Protein AF-A0A8H7LAM3-F1 (afdb_monomer_lite)

pLDDT: mean 77.1, std 14.97, range [39.62, 95.44]

Radius of gyration: 46.09 Å; chains: 1; bounding box: 101×48×124 Å

Structure (mmCIF, N/CA/C/O backbone):
data_AF-A0A8H7LAM3-F1
#
_entry.id   AF-A0A8H7LAM3-F1
#
loop_
_atom_site.group_PDB
_atom_site.id
_atom_site.type_symbol
_atom_site.label_atom_id
_atom_site.label_alt_id
_atom_site.label_comp_id
_atom_site.label_asym_id
_atom_site.label_entity_id
_atom_site.label_seq_id
_atom_site.pdbx_PDB_ins_code
_atom_site.Cartn_x
_atom_site.Cartn_y
_atom_site.Cartn_z
_atom_site.occupancy
_atom_site.B_iso_or_equiv
_atom_site.auth_seq_id
_atom_site.auth_comp_id
_atom_site.auth_asym_id
_atom_site.auth_atom_id
_atom_site.pdbx_PDB_model_num
ATOM 1 N N . MET A 1 1 ? 22.756 -21.396 19.525 1.00 54.88 1 MET A N 1
ATOM 2 C CA . MET A 1 1 ? 21.576 -20.606 19.911 1.00 54.88 1 MET A CA 1
ATOM 3 C C . MET A 1 1 ? 21.924 -19.864 21.183 1.00 54.88 1 MET A C 1
ATOM 5 O O . MET A 1 1 ? 22.170 -20.500 22.203 1.00 54.88 1 MET A O 1
ATOM 9 N N . SER A 1 2 ? 22.091 -18.551 21.076 1.00 77.56 2 SER A N 1
ATOM 10 C CA . SER A 1 2 ? 22.400 -17.672 22.205 1.00 77.56 2 SER A CA 1
ATOM 11 C C . SER A 1 2 ? 21.172 -17.565 23.115 1.00 77.56 2 SER A C 1
ATOM 13 O O . SER A 1 2 ? 20.046 -17.552 22.622 1.00 77.56 2 SER A O 1
ATOM 15 N N . GLN A 1 3 ? 21.361 -17.462 24.435 1.00 73.75 3 GLN A N 1
ATOM 16 C CA . GLN A 1 3 ? 20.257 -17.192 25.371 1.00 73.75 3 GLN A CA 1
ATOM 17 C C . GLN A 1 3 ? 19.462 -15.942 24.960 1.00 73.75 3 GLN A C 1
ATOM 19 O O . GLN A 1 3 ? 18.248 -15.902 25.139 1.00 73.75 3 GLN A O 1
ATOM 24 N N . GLN A 1 4 ? 20.130 -14.977 24.323 1.00 73.19 4 GLN A N 1
ATOM 25 C CA . GLN A 1 4 ? 19.511 -13.772 23.786 1.00 73.19 4 GLN A CA 1
ATOM 26 C C . GLN A 1 4 ? 18.497 -14.074 22.672 1.00 73.19 4 GLN A C 1
ATOM 28 O O . GLN A 1 4 ? 17.407 -13.523 22.683 1.00 73.19 4 GLN A O 1
ATOM 33 N N . GLU A 1 5 ? 18.790 -15.018 21.773 1.00 79.06 5 GLU A N 1
ATOM 34 C CA . GLU A 1 5 ? 17.884 -15.386 20.671 1.00 79.06 5 GLU A CA 1
ATOM 35 C C . GLU A 1 5 ? 16.606 -16.061 21.187 1.00 79.06 5 GLU A C 1
ATOM 37 O O . GLU A 1 5 ? 15.529 -15.875 20.628 1.00 79.06 5 GLU A O 1
ATOM 42 N N . ILE A 1 6 ? 16.709 -16.827 22.277 1.00 78.00 6 ILE A N 1
ATOM 43 C CA . ILE A 1 6 ? 15.556 -17.467 22.925 1.00 78.00 6 ILE A CA 1
ATOM 44 C C . ILE A 1 6 ? 14.691 -16.414 23.626 1.00 78.00 6 ILE A C 1
ATOM 46 O O . ILE A 1 6 ? 13.464 -16.472 23.538 1.00 78.00 6 ILE A O 1
ATOM 50 N N . ILE A 1 7 ? 15.322 -15.442 24.292 1.00 72.06 7 ILE A N 1
ATOM 51 C CA . ILE A 1 7 ? 14.630 -14.315 24.925 1.00 72.06 7 ILE A CA 1
ATOM 52 C C . ILE A 1 7 ? 13.924 -13.474 23.861 1.00 72.06 7 ILE A C 1
ATOM 54 O O . ILE A 1 7 ? 12.736 -13.202 24.004 1.00 72.06 7 ILE A O 1
ATOM 58 N N . ASP A 1 8 ? 14.599 -13.140 22.765 1.00 76.75 8 ASP A N 1
ATOM 59 C CA . ASP A 1 8 ? 14.026 -12.342 21.681 1.00 76.75 8 ASP A CA 1
ATOM 60 C C . ASP A 1 8 ? 12.862 -13.072 20.997 1.00 76.75 8 ASP A C 1
ATOM 62 O O . ASP A 1 8 ? 11.827 -12.467 20.715 1.00 76.75 8 ASP A O 1
ATOM 66 N N . LEU A 1 9 ? 12.966 -14.392 20.808 1.00 77.31 9 LEU A N 1
ATOM 67 C CA . LEU A 1 9 ? 11.882 -15.212 20.263 1.00 77.31 9 LEU A CA 1
ATOM 68 C C . LEU A 1 9 ? 10.682 -15.291 21.221 1.00 77.31 9 LEU A C 1
ATOM 70 O O . LEU A 1 9 ? 9.531 -15.215 20.784 1.00 77.31 9 LEU A O 1
ATOM 74 N N . ALA A 1 10 ? 10.934 -15.411 22.526 1.00 68.19 10 ALA A N 1
ATOM 75 C CA . ALA A 1 10 ? 9.893 -15.428 23.549 1.00 68.19 10 ALA A CA 1
ATOM 76 C C . ALA A 1 10 ? 9.203 -14.062 23.681 1.00 68.19 10 ALA A C 1
ATOM 78 O O . ALA A 1 10 ? 7.975 -14.003 23.742 1.00 68.19 10 ALA A O 1
ATOM 79 N N . VAL A 1 11 ? 9.965 -12.966 23.653 1.00 65.44 11 VAL A N 1
ATOM 80 C CA . VAL A 1 11 ? 9.453 -11.589 23.683 1.00 65.44 11 VAL A CA 1
ATOM 81 C C . VAL A 1 11 ? 8.661 -11.282 22.415 1.00 65.44 11 VAL A C 1
ATOM 83 O O . VAL A 1 11 ? 7.555 -10.758 22.512 1.00 65.44 11 VAL A O 1
ATOM 86 N N . ALA A 1 12 ? 9.152 -11.671 21.237 1.00 67.12 12 ALA A N 1
ATOM 87 C CA . ALA A 1 12 ? 8.432 -11.507 19.976 1.00 67.12 12 ALA A CA 1
ATOM 88 C C . ALA A 1 12 ? 7.135 -12.327 19.947 1.00 67.12 12 ALA A C 1
ATOM 90 O O . ALA A 1 12 ? 6.098 -11.825 19.518 1.00 67.12 12 ALA A O 1
ATOM 91 N N . SER A 1 13 ? 7.162 -13.566 20.445 1.00 61.56 13 SER A N 1
ATOM 92 C CA . SER A 1 13 ? 5.967 -14.406 20.587 1.00 61.56 13 SER A CA 1
ATOM 93 C C . SER A 1 13 ? 4.957 -13.789 21.556 1.00 61.56 13 SER A C 1
ATOM 95 O O . SER A 1 13 ? 3.768 -13.707 21.242 1.00 61.56 13 SER A O 1
ATOM 97 N N . TYR A 1 14 ? 5.423 -13.281 22.699 1.00 62.50 14 TYR A N 1
ATOM 98 C CA . TYR A 1 14 ? 4.583 -12.623 23.694 1.00 62.50 14 TYR A CA 1
ATOM 99 C C . TYR A 1 14 ? 3.981 -11.326 23.151 1.00 62.50 14 TYR A C 1
ATOM 101 O O . TYR A 1 14 ? 2.778 -11.143 23.238 1.00 62.50 14 TYR A O 1
ATOM 109 N N . LEU A 1 15 ? 4.762 -10.462 22.502 1.00 61.28 15 LEU A N 1
ATOM 110 C CA . LEU A 1 15 ? 4.254 -9.253 21.844 1.00 61.28 15 LEU A CA 1
ATOM 111 C C . LEU A 1 15 ? 3.256 -9.573 20.720 1.00 61.28 15 LEU A C 1
ATOM 113 O O . LEU A 1 15 ? 2.296 -8.834 20.529 1.00 61.28 15 LEU A O 1
ATOM 117 N N . LYS A 1 16 ? 3.445 -10.690 20.008 1.00 62.94 16 LYS A N 1
ATOM 118 C CA . LYS A 1 16 ? 2.562 -11.133 18.919 1.00 62.94 16 LYS A CA 1
ATOM 119 C C . LYS A 1 16 ? 1.251 -11.758 19.409 1.00 62.94 16 LYS A C 1
ATOM 121 O O . LYS A 1 16 ? 0.271 -11.752 18.672 1.00 62.94 16 LYS A O 1
ATOM 126 N N . THR A 1 17 ? 1.228 -12.317 20.619 1.00 60.50 17 THR A N 1
ATOM 127 C CA . THR A 1 17 ? 0.064 -13.026 21.191 1.00 60.50 17 THR A CA 1
ATOM 128 C C . THR A 1 17 ? -0.615 -12.276 22.334 1.00 60.50 17 THR A C 1
ATOM 130 O O . THR A 1 17 ? -1.715 -12.644 22.746 1.00 60.50 17 THR A O 1
ATOM 133 N N . ASN A 1 18 ? 0.011 -11.228 22.865 1.00 65.81 18 ASN A N 1
ATOM 134 C CA . ASN A 1 18 ? -0.493 -10.481 24.004 1.00 65.81 18 ASN A CA 1
ATOM 135 C C . ASN A 1 18 ? -1.236 -9.229 23.546 1.00 65.81 18 ASN A C 1
ATOM 137 O O . ASN A 1 18 ? -0.760 -8.101 23.668 1.00 65.81 18 ASN A O 1
ATOM 141 N N . ASP A 1 19 ? -2.437 -9.455 23.032 1.00 73.38 19 ASP A N 1
ATOM 142 C CA . ASP A 1 19 ? -3.400 -8.389 22.818 1.00 73.38 19 ASP A CA 1
ATOM 143 C C . ASP A 1 19 ? -3.963 -7.950 24.186 1.00 73.38 19 ASP A C 1
ATOM 145 O O . ASP A 1 19 ? -4.793 -8.611 24.818 1.00 73.38 19 ASP A O 1
ATOM 149 N N . ASN A 1 20 ? -3.418 -6.846 24.700 1.00 81.06 20 ASN A N 1
ATOM 150 C CA . ASN A 1 20 ? -3.780 -6.295 26.006 1.00 81.06 20 ASN A CA 1
ATOM 151 C C . ASN A 1 20 ? -5.244 -5.836 26.026 1.00 81.06 20 ASN A C 1
ATOM 153 O O . ASN A 1 20 ? -5.953 -6.048 27.010 1.00 81.06 20 ASN A O 1
ATOM 157 N N . THR A 1 21 ? -5.710 -5.275 24.910 1.00 77.19 21 THR A N 1
ATOM 158 C CA . THR A 1 21 ? -7.115 -4.952 24.691 1.00 77.19 21 THR A CA 1
ATOM 159 C C . THR A 1 21 ? -7.947 -6.223 24.818 1.00 77.19 21 THR A C 1
ATOM 161 O O . THR A 1 21 ? -8.774 -6.251 25.737 1.00 77.19 21 THR A O 1
ATOM 164 N N . ALA A 1 22 ? -7.647 -7.296 24.052 1.00 76.19 22 ALA A N 1
ATOM 165 C CA . ALA A 1 22 ? -8.270 -8.643 24.144 1.00 76.19 22 ALA A CA 1
ATOM 166 C C . ALA A 1 22 ? -8.438 -9.127 25.600 1.00 76.19 22 ALA A C 1
ATOM 168 O O . ALA A 1 22 ? -9.507 -9.559 26.047 1.00 76.19 22 ALA A O 1
ATOM 169 N N . ARG A 1 23 ? -7.363 -9.015 26.383 1.00 82.12 23 ARG A N 1
ATOM 170 C CA . ARG A 1 23 ? -7.342 -9.464 27.782 1.00 82.12 23 ARG A CA 1
ATOM 171 C C . ARG A 1 23 ? -8.225 -8.626 28.704 1.00 82.12 23 ARG A C 1
ATOM 173 O O . ARG A 1 23 ? -8.887 -9.194 29.571 1.00 82.12 23 ARG A O 1
ATOM 180 N N . GLN A 1 24 ? -8.256 -7.305 28.535 1.00 82.62 24 GLN A N 1
ATOM 181 C CA . GLN A 1 24 ? -9.021 -6.412 29.414 1.00 82.62 24 GLN A CA 1
ATOM 182 C C . GLN A 1 24 ? -10.535 -6.652 29.330 1.00 82.62 24 GLN A C 1
ATOM 184 O O . GLN A 1 24 ? -11.203 -6.684 30.360 1.00 82.62 24 GLN A O 1
ATOM 189 N N . TYR A 1 25 ? -11.080 -6.910 28.141 1.00 83.06 25 TYR A N 1
ATOM 190 C CA . TYR A 1 25 ? -12.502 -7.263 27.988 1.00 83.06 25 TYR A CA 1
ATOM 191 C C . TYR A 1 25 ? -12.828 -8.657 28.493 1.00 83.06 25 TYR A C 1
ATOM 193 O O . TYR A 1 25 ? -13.882 -8.854 29.088 1.00 83.06 25 TYR A O 1
ATOM 201 N N . LEU A 1 26 ? -11.941 -9.636 28.280 1.00 83.56 26 LEU A N 1
ATOM 202 C CA . LEU A 1 26 ? -12.141 -10.977 28.831 1.00 83.56 26 LEU A CA 1
ATOM 203 C C . LEU A 1 26 ? -12.210 -10.930 30.358 1.00 83.56 26 LEU A C 1
ATOM 205 O O . LEU A 1 26 ? -13.096 -11.547 30.947 1.00 83.56 26 LEU A O 1
ATOM 209 N N . LYS A 1 27 ? -11.338 -10.131 30.983 1.00 87.62 27 LYS A N 1
ATOM 210 C CA . LYS A 1 27 ? -11.376 -9.878 32.423 1.00 87.62 27 LYS A CA 1
ATOM 211 C C . LYS A 1 27 ? -12.686 -9.207 32.847 1.00 87.62 27 LYS A C 1
ATOM 213 O O . LYS A 1 27 ? -13.342 -9.695 33.760 1.00 87.62 27 LYS A O 1
ATOM 218 N N . LEU A 1 28 ? -13.121 -8.166 32.136 1.00 88.44 28 LEU A N 1
ATOM 219 C CA . LEU A 1 28 ? -14.398 -7.494 32.399 1.00 88.44 28 LEU A CA 1
ATOM 220 C C . LEU A 1 28 ? -15.600 -8.446 32.269 1.00 88.44 28 LEU A C 1
ATOM 222 O O . LEU A 1 28 ? -16.530 -8.405 33.071 1.00 88.44 28 LEU A O 1
ATOM 226 N N . ARG A 1 29 ? -15.573 -9.348 31.286 1.00 85.75 29 ARG A N 1
ATOM 227 C CA . ARG A 1 29 ? -16.608 -10.368 31.085 1.00 85.75 29 ARG A CA 1
ATOM 228 C C . ARG A 1 29 ? -16.644 -11.377 32.230 1.00 85.75 29 ARG A C 1
ATOM 230 O O . ARG A 1 29 ? -17.730 -11.798 32.627 1.00 85.75 29 ARG A O 1
ATOM 237 N N . GLN A 1 30 ? -15.483 -11.752 32.757 1.00 90.50 30 GLN A N 1
ATOM 238 C CA . GLN A 1 30 ? -15.378 -12.620 33.924 1.00 90.50 30 GLN A CA 1
ATOM 239 C C . GLN A 1 30 ? -15.926 -11.928 35.181 1.00 90.50 30 GLN A C 1
ATOM 241 O O . GLN A 1 30 ? -16.786 -12.493 35.853 1.00 90.50 30 GLN A O 1
ATOM 246 N N . GLU A 1 31 ? -15.532 -10.679 35.434 1.00 89.19 31 GLU A N 1
ATOM 247 C CA . GLU A 1 31 ? -16.034 -9.878 36.560 1.00 89.19 31 GLU A CA 1
ATOM 248 C C . GLU A 1 31 ? -17.558 -9.659 36.471 1.00 89.19 31 GLU A C 1
ATOM 250 O O . GLU A 1 31 ? -18.274 -9.776 37.468 1.00 89.19 31 GLU A O 1
ATOM 255 N N . ALA A 1 32 ? -18.095 -9.429 35.269 1.00 88.94 32 ALA A N 1
ATOM 256 C CA . ALA A 1 32 ? -19.536 -9.330 35.045 1.00 88.94 32 ALA A CA 1
ATOM 257 C C . ALA A 1 32 ? -20.273 -10.643 35.345 1.00 88.94 32 ALA A C 1
ATOM 259 O O . ALA A 1 32 ? -21.375 -10.628 35.901 1.00 88.94 32 ALA A O 1
ATOM 260 N N . LEU A 1 33 ? -19.671 -11.783 35.000 1.00 90.81 33 LEU A N 1
ATOM 261 C CA . LEU A 1 33 ? -20.240 -13.099 35.272 1.00 90.81 33 LEU A CA 1
ATOM 262 C C . LEU A 1 33 ? -20.259 -13.387 36.778 1.00 90.81 33 LEU A C 1
ATOM 264 O O . LEU A 1 33 ? -21.297 -13.803 37.294 1.00 90.81 33 LEU A O 1
ATOM 268 N N . GLU A 1 34 ? -19.176 -13.086 37.491 1.00 91.12 34 GLU A N 1
ATOM 269 C CA . GLU A 1 34 ? -19.080 -13.224 38.950 1.00 91.12 34 GLU A CA 1
ATOM 270 C C . GLU A 1 34 ? -20.119 -12.359 39.678 1.00 91.12 34 GLU A C 1
ATOM 272 O O . GLU A 1 34 ? -20.868 -12.863 40.521 1.00 91.12 34 GLU A O 1
ATOM 277 N N . VAL A 1 35 ? -20.253 -11.084 39.293 1.00 89.62 35 VAL A N 1
ATOM 278 C CA . VAL A 1 35 ? -21.271 -10.188 39.867 1.00 89.62 35 VAL A CA 1
ATOM 279 C C . VAL A 1 35 ? -22.684 -10.668 39.527 1.00 89.62 35 VAL A C 1
ATOM 281 O O . VAL A 1 35 ? -23.562 -10.639 40.385 1.00 89.62 35 VAL A O 1
ATOM 284 N N . SER A 1 36 ? -22.923 -11.184 38.317 1.00 87.81 36 SER A N 1
ATOM 285 C CA . SER A 1 36 ? -24.236 -11.737 37.953 1.00 87.81 36 SER A CA 1
ATOM 286 C C . SER A 1 36 ? -24.610 -12.970 38.784 1.00 87.81 36 SER A C 1
ATOM 288 O O . SER A 1 36 ? -25.775 -13.146 39.140 1.00 87.81 36 SER A O 1
ATOM 290 N N . GLN A 1 37 ? -23.630 -13.809 39.131 1.00 90.38 37 GLN A N 1
ATOM 291 C CA . GLN A 1 37 ? -23.836 -14.958 40.008 1.00 90.38 37 GLN A CA 1
ATOM 292 C C . GLN A 1 37 ? -24.103 -14.516 41.449 1.00 90.38 37 GLN A C 1
ATOM 294 O O . GLN A 1 37 ? -24.988 -15.083 42.086 1.00 90.38 37 GLN A O 1
ATOM 299 N N . GLN A 1 38 ? -23.393 -13.497 41.945 1.00 87.25 38 GLN A N 1
ATOM 300 C CA . GLN A 1 38 ? -23.661 -12.903 43.260 1.00 87.25 38 GLN A CA 1
ATOM 301 C C . GLN A 1 38 ? -25.073 -12.325 43.337 1.00 87.25 38 GLN A C 1
ATOM 303 O O . GLN A 1 38 ? -25.812 -12.682 44.245 1.00 87.25 38 GLN A O 1
ATOM 308 N N . VAL A 1 39 ? -25.497 -11.542 42.341 1.00 87.50 39 VAL A N 1
ATOM 309 C CA . VAL A 1 39 ? -26.863 -10.996 42.280 1.00 87.50 39 VAL A CA 1
ATOM 310 C C . VAL A 1 39 ? -27.908 -12.112 42.280 1.00 87.50 39 VAL A C 1
ATOM 312 O O . VAL A 1 39 ? -28.898 -12.021 42.995 1.00 87.50 39 VAL A O 1
ATOM 315 N N . ARG A 1 40 ? -27.696 -13.197 41.521 1.00 86.81 40 ARG A N 1
ATOM 316 C CA . ARG A 1 40 ? -28.621 -14.345 41.523 1.00 86.81 40 ARG A CA 1
ATOM 317 C C . ARG A 1 40 ? -28.721 -15.018 42.892 1.00 86.81 40 ARG A C 1
ATOM 319 O O . ARG A 1 40 ? -29.820 -15.405 43.272 1.00 86.81 40 ARG A O 1
ATOM 326 N N . LYS A 1 41 ? -27.605 -15.156 43.613 1.00 88.81 41 LYS A N 1
ATOM 327 C CA . LYS A 1 41 ? -27.585 -15.720 44.972 1.00 88.81 41 LYS A CA 1
ATOM 328 C C . LYS A 1 41 ? -28.284 -14.798 45.971 1.00 88.81 41 LYS A C 1
ATOM 330 O O . LYS A 1 41 ? -29.173 -15.252 46.675 1.00 88.81 41 LYS A O 1
ATOM 335 N N . GLU A 1 42 ? -27.968 -13.505 45.958 1.00 86.12 42 GLU A N 1
ATOM 336 C CA . GLU A 1 42 ? -28.589 -12.507 46.843 1.00 86.12 42 GLU A CA 1
ATOM 337 C C . GLU A 1 42 ? -30.105 -12.403 46.628 1.00 86.12 42 GLU A C 1
ATOM 339 O O . GLU A 1 42 ? -30.874 -12.373 47.586 1.00 86.12 42 GLU A O 1
ATOM 344 N N . VAL A 1 43 ? -30.560 -12.432 45.372 1.00 86.62 43 VAL A N 1
ATOM 345 C CA . VAL A 1 43 ? -31.994 -12.429 45.048 1.00 86.62 43 VAL A CA 1
ATOM 346 C C . VAL A 1 43 ? -32.677 -13.721 45.504 1.00 86.62 43 VAL A C 1
ATOM 348 O O . VAL A 1 43 ? -33.817 -13.664 45.958 1.00 86.62 43 VAL A O 1
ATOM 351 N N . ALA A 1 44 ? -32.004 -14.872 45.412 1.00 85.06 44 ALA A N 1
ATOM 352 C CA . ALA A 1 44 ? -32.555 -16.150 45.860 1.00 85.06 44 ALA A CA 1
ATOM 353 C C . ALA A 1 44 ? -32.618 -16.280 47.395 1.00 85.06 44 ALA A C 1
ATOM 355 O O . ALA A 1 44 ? -33.545 -16.901 47.906 1.00 85.06 44 ALA A O 1
ATOM 356 N N . GLU A 1 45 ? -31.651 -15.710 48.121 1.00 85.75 45 GLU A N 1
ATOM 357 C CA . GLU A 1 45 ? -31.520 -15.853 49.579 1.00 85.75 45 GLU A CA 1
ATOM 358 C C . GLU A 1 45 ? -32.217 -14.729 50.364 1.00 85.75 45 GLU A C 1
ATOM 360 O O . GLU A 1 45 ? -32.880 -14.998 51.363 1.00 85.75 45 GLU A O 1
ATOM 365 N N . ALA A 1 46 ? -32.086 -13.476 49.921 1.00 77.56 46 ALA A N 1
ATOM 366 C CA . ALA A 1 46 ? -32.555 -12.292 50.647 1.00 77.56 46 ALA A CA 1
ATOM 367 C C . ALA A 1 46 ? -33.704 -11.549 49.942 1.00 77.56 46 ALA A C 1
ATOM 369 O O . ALA A 1 46 ? -34.301 -10.644 50.522 1.00 77.56 46 ALA A O 1
ATOM 370 N N . GLY A 1 47 ? -34.018 -11.896 48.688 1.00 80.06 47 GLY A N 1
ATOM 371 C CA . GLY A 1 47 ? -35.043 -11.217 47.886 1.00 80.06 47 GLY A CA 1
ATOM 372 C C . GLY A 1 47 ? -34.668 -9.795 47.446 1.00 80.06 47 GLY A C 1
ATOM 373 O O . GLY A 1 47 ? -35.451 -9.136 46.763 1.00 80.06 47 GLY A O 1
ATOM 374 N N . CYS A 1 48 ? -33.477 -9.310 47.804 1.00 78.25 48 CYS A N 1
ATOM 375 C CA . CYS A 1 48 ? -32.982 -7.978 47.478 1.00 78.25 48 CYS A CA 1
ATOM 376 C C . CYS A 1 48 ? -31.476 -7.998 47.177 1.00 78.25 48 CYS A C 1
ATOM 378 O O . CYS A 1 48 ? -30.740 -8.875 47.618 1.00 78.25 48 CYS A O 1
ATOM 380 N N . VAL A 1 49 ? -31.031 -7.029 46.375 1.00 82.19 49 VAL A N 1
ATOM 381 C CA . VAL A 1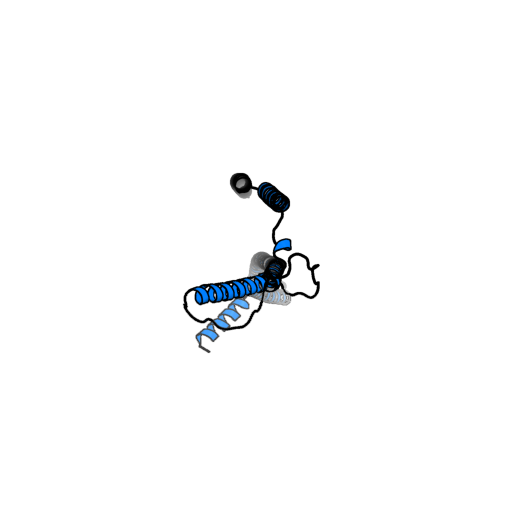 49 ? -29.631 -6.872 45.953 1.00 82.19 49 VAL A CA 1
ATOM 382 C C . VAL A 1 49 ? -28.933 -5.939 46.934 1.00 82.19 49 VAL A C 1
ATOM 384 O O . VAL A 1 49 ? -29.463 -4.867 47.243 1.00 82.19 49 VAL A O 1
ATOM 387 N N . THR A 1 50 ? -27.755 -6.321 47.424 1.00 85.50 50 THR A N 1
ATOM 388 C CA . THR A 1 50 ? -27.014 -5.483 48.372 1.00 85.50 50 THR A CA 1
ATOM 389 C C . THR A 1 50 ? -26.560 -4.166 47.715 1.00 85.50 50 THR A C 1
ATOM 391 O O . THR A 1 50 ? -26.315 -4.101 46.505 1.00 85.50 50 THR A O 1
ATOM 394 N N . PRO A 1 51 ? -26.429 -3.062 48.477 1.00 82.56 51 PRO A N 1
ATOM 395 C CA . PRO A 1 51 ? -25.969 -1.788 47.916 1.00 82.56 51 PRO A CA 1
ATOM 396 C C . PRO A 1 51 ? -24.556 -1.890 47.313 1.00 82.56 51 PRO A C 1
ATOM 398 O O . PRO A 1 51 ? -24.242 -1.192 46.346 1.00 82.56 51 PRO A O 1
ATOM 401 N N . GLU A 1 52 ? -23.722 -2.798 47.825 1.00 83.62 52 GLU A N 1
ATOM 402 C CA . GLU A 1 52 ? -22.382 -3.066 47.301 1.00 83.62 52 GLU A CA 1
ATOM 403 C C . GLU A 1 52 ? -22.404 -3.757 45.933 1.00 83.62 52 GLU A C 1
ATOM 405 O O . GLU A 1 52 ? -21.668 -3.352 45.026 1.00 83.62 52 GLU A O 1
ATOM 410 N N . THR A 1 53 ? -23.254 -4.773 45.738 1.00 84.12 53 THR A N 1
ATOM 411 C CA . THR A 1 53 ? -23.403 -5.423 44.428 1.00 84.12 53 THR A CA 1
ATOM 412 C C . THR A 1 53 ? -24.062 -4.488 43.425 1.00 84.12 53 THR A C 1
ATOM 414 O O . THR A 1 53 ? -23.618 -4.435 42.278 1.00 84.12 53 THR A O 1
ATOM 417 N N . ALA A 1 54 ? -25.017 -3.655 43.850 1.00 81.31 54 ALA A N 1
ATOM 418 C CA . ALA A 1 54 ? -25.606 -2.609 43.013 1.00 81.31 54 ALA A CA 1
ATOM 419 C C . ALA A 1 54 ? -24.570 -1.562 42.550 1.00 81.31 54 ALA A C 1
ATOM 421 O O . ALA A 1 54 ? -24.574 -1.155 41.382 1.00 81.31 54 ALA A O 1
ATOM 422 N N . PHE A 1 55 ? -23.648 -1.154 43.430 1.00 86.81 55 PHE A N 1
ATOM 423 C CA . PHE A 1 55 ? -22.540 -0.261 43.079 1.00 86.81 55 PHE A CA 1
ATOM 424 C C . PHE A 1 55 ? -21.567 -0.918 42.090 1.00 86.81 55 PHE A C 1
ATOM 426 O O . PHE A 1 55 ? -21.234 -0.317 41.064 1.00 86.81 55 PHE A O 1
ATOM 433 N N . LYS A 1 56 ? -21.174 -2.177 42.331 1.00 88.12 56 LYS A N 1
ATOM 434 C CA . LYS A 1 56 ? -20.346 -2.960 41.393 1.00 88.12 56 LYS A CA 1
ATOM 435 C C . LYS A 1 56 ? -21.012 -3.099 40.022 1.00 88.12 56 LYS A C 1
ATOM 437 O O . LYS A 1 56 ? -20.337 -2.980 39.006 1.00 88.12 56 LYS A O 1
ATOM 442 N N . LEU A 1 57 ? -22.334 -3.262 39.976 1.00 86.56 57 LEU A N 1
ATOM 443 C CA . LEU A 1 57 ? -23.107 -3.333 38.734 1.00 86.56 57 LEU A CA 1
ATOM 444 C C . LEU A 1 57 ? -23.059 -2.014 37.949 1.00 86.56 57 LEU A C 1
ATOM 446 O O . LEU A 1 57 ? -22.870 -2.024 36.734 1.00 86.56 57 LEU A O 1
ATOM 450 N N . LYS A 1 58 ? -23.188 -0.867 38.631 1.00 88.25 58 LYS A N 1
ATOM 451 C CA . LYS A 1 58 ? -23.022 0.455 37.999 1.00 88.25 58 LYS A CA 1
ATOM 452 C C . LYS A 1 58 ? -21.600 0.658 37.475 1.00 88.25 58 LYS A C 1
ATOM 454 O O . LYS A 1 58 ? -21.442 1.117 36.345 1.00 88.25 58 LYS A O 1
ATOM 459 N N . LYS A 1 59 ? -20.587 0.270 38.253 1.00 91.06 59 LYS A N 1
ATOM 460 C CA . LYS A 1 59 ? -19.181 0.324 37.832 1.00 91.06 59 LYS A CA 1
ATOM 461 C C . LYS A 1 59 ? -18.942 -0.520 36.575 1.00 91.06 59 LYS A C 1
ATOM 463 O O . LYS A 1 59 ? -18.417 -0.007 35.593 1.00 91.06 59 LYS A O 1
ATOM 468 N N . LEU A 1 60 ? -19.418 -1.765 36.566 1.00 90.06 60 LEU A N 1
ATOM 469 C CA . LEU A 1 60 ? -19.312 -2.660 35.413 1.00 90.06 60 LEU A CA 1
ATOM 470 C C . LEU A 1 60 ? -20.032 -2.118 34.175 1.00 90.06 60 LEU A C 1
ATOM 472 O O . LEU A 1 60 ? -19.535 -2.288 33.068 1.00 90.06 60 LEU A O 1
ATOM 476 N N . LYS A 1 61 ? -21.175 -1.435 34.326 1.00 88.50 61 LYS A N 1
ATOM 477 C CA . LYS A 1 61 ? -21.848 -0.777 33.192 1.00 88.50 61 LYS A CA 1
ATOM 478 C C . LYS A 1 61 ? -20.976 0.305 32.557 1.00 88.50 61 LYS A C 1
ATOM 480 O O . LYS A 1 61 ? -20.890 0.364 31.332 1.00 88.50 61 LYS A O 1
ATOM 485 N N . PHE A 1 62 ? -20.326 1.128 33.376 1.00 91.25 62 PHE A N 1
ATOM 486 C CA . PHE A 1 62 ? -19.415 2.163 32.890 1.00 91.25 62 PHE A CA 1
ATOM 487 C C . PHE A 1 62 ? -18.179 1.558 32.213 1.00 91.25 62 PHE A C 1
ATOM 489 O O . PHE A 1 62 ? -17.828 1.936 31.095 1.00 91.25 62 PHE A O 1
ATOM 496 N N . GLU A 1 63 ? -17.545 0.578 32.856 1.00 88.00 63 GLU A N 1
ATOM 497 C CA . GLU A 1 63 ? -16.367 -0.088 32.298 1.00 88.00 63 GLU A CA 1
ATOM 498 C C . GLU A 1 63 ? -16.699 -0.863 31.015 1.00 88.00 63 GLU A C 1
ATOM 500 O O . GLU A 1 63 ? -15.897 -0.852 30.084 1.00 88.00 63 GLU A O 1
ATOM 505 N N . ASN A 1 64 ? -17.897 -1.450 30.909 1.00 88.50 64 ASN A N 1
ATOM 506 C CA . ASN A 1 64 ? -18.362 -2.106 29.690 1.00 88.50 64 ASN A CA 1
ATOM 507 C C . ASN A 1 64 ? -18.495 -1.099 28.539 1.00 88.50 64 ASN A C 1
ATOM 509 O O . ASN A 1 64 ? -17.922 -1.322 27.478 1.00 88.50 64 ASN A O 1
ATOM 513 N N . ALA A 1 65 ? -19.162 0.040 28.761 1.00 88.81 65 ALA A N 1
ATOM 514 C CA . ALA A 1 65 ? -19.293 1.094 27.751 1.00 88.81 65 ALA A CA 1
ATOM 515 C C . ALA A 1 65 ? -17.923 1.603 27.269 1.00 88.81 65 ALA A C 1
ATOM 517 O O . ALA A 1 65 ? -17.686 1.715 26.066 1.00 88.81 65 ALA A O 1
ATOM 518 N N . LYS A 1 66 ? -16.990 1.822 28.205 1.00 90.00 66 LYS A N 1
ATOM 519 C CA . LYS A 1 66 ? -15.603 2.178 27.887 1.00 90.00 66 LYS A CA 1
ATOM 520 C C . LYS A 1 66 ? -14.914 1.088 27.064 1.00 90.00 66 LYS A C 1
ATOM 522 O O . LYS A 1 66 ? -14.277 1.391 26.059 1.00 90.00 66 LYS A O 1
ATOM 527 N N . SER A 1 67 ? -15.020 -0.170 27.490 1.00 84.81 67 SER A N 1
ATOM 528 C CA . SER A 1 67 ? -14.354 -1.289 26.825 1.00 84.81 67 SER A CA 1
ATOM 529 C C . SER A 1 67 ? -14.889 -1.517 25.414 1.00 84.81 67 SER A C 1
ATOM 531 O O . SER A 1 67 ? -14.083 -1.697 24.512 1.00 84.81 67 SER A O 1
ATOM 533 N N . SER A 1 68 ? -16.202 -1.410 25.192 1.00 84.50 68 SER A N 1
ATOM 534 C CA . SER A 1 68 ? -16.817 -1.545 23.868 1.00 84.50 68 SER A CA 1
ATOM 535 C C . SER A 1 68 ? -16.275 -0.509 22.889 1.00 84.50 68 SER A C 1
ATOM 537 O O . SER A 1 68 ? -15.856 -0.873 21.796 1.00 84.50 68 SER A O 1
ATOM 539 N N . LEU A 1 69 ? -16.170 0.754 23.311 1.00 87.94 69 LEU A N 1
ATOM 540 C CA . LEU A 1 69 ? -15.636 1.827 22.469 1.00 87.94 69 LEU A CA 1
ATOM 541 C C . LEU A 1 69 ? -14.159 1.591 22.119 1.00 87.94 69 LEU A C 1
ATOM 543 O O . LEU A 1 69 ? -13.756 1.703 20.962 1.00 87.94 69 LEU A O 1
ATOM 547 N N . VAL A 1 70 ? -13.348 1.205 23.110 1.00 85.69 70 VAL A N 1
ATOM 548 C CA . VAL A 1 70 ? -11.927 0.885 22.896 1.00 85.69 70 VAL A CA 1
ATOM 549 C C . VAL A 1 70 ? -11.766 -0.319 21.964 1.00 85.69 70 VAL A C 1
ATOM 551 O O . VAL A 1 70 ? -10.889 -0.315 21.103 1.00 85.69 70 VAL A O 1
ATOM 554 N N . TYR A 1 71 ? -12.617 -1.333 22.100 1.00 84.38 71 TYR A N 1
ATOM 555 C CA . TYR A 1 71 ? -12.598 -2.517 21.247 1.00 84.38 71 TYR A CA 1
ATOM 556 C C . TYR A 1 71 ? -13.010 -2.244 19.816 1.00 84.38 71 TYR A C 1
ATOM 558 O O . TYR A 1 71 ? -12.373 -2.749 18.896 1.00 84.38 71 TYR A O 1
ATOM 566 N N . GLU A 1 72 ? -14.058 -1.454 19.616 1.00 87.50 72 GLU A N 1
ATOM 567 C CA . GLU A 1 72 ? -14.493 -1.048 18.285 1.00 87.50 72 GLU A CA 1
ATOM 568 C C . GLU A 1 72 ? -13.394 -0.257 17.577 1.00 87.50 72 GLU A C 1
ATOM 570 O O . GLU A 1 72 ? -13.054 -0.570 16.436 1.00 87.50 72 GLU A O 1
ATOM 575 N N . ALA A 1 73 ? -12.763 0.692 18.275 1.00 84.12 73 ALA A N 1
ATOM 576 C CA . ALA A 1 73 ? -11.618 1.429 17.747 1.00 84.12 73 ALA A CA 1
ATOM 577 C C . ALA A 1 73 ? -10.435 0.498 17.424 1.00 84.12 73 ALA A C 1
ATOM 579 O O . ALA A 1 73 ? -9.808 0.624 16.369 1.00 84.12 73 ALA A O 1
ATOM 580 N N . TYR A 1 74 ? -10.153 -0.474 18.294 1.00 84.62 74 TYR A N 1
ATOM 581 C CA . TYR A 1 74 ? -9.096 -1.460 18.083 1.00 84.62 74 TYR A CA 1
ATOM 582 C C . TYR A 1 74 ? -9.362 -2.340 16.851 1.00 84.62 74 TYR A C 1
ATOM 584 O O . TYR A 1 74 ? -8.505 -2.441 15.971 1.00 84.62 74 TYR A O 1
ATOM 592 N N . ILE A 1 75 ? -10.567 -2.899 16.715 1.00 84.00 75 ILE A N 1
ATOM 593 C CA . ILE A 1 75 ? -10.977 -3.688 15.543 1.00 84.00 75 ILE A CA 1
ATOM 594 C C . ILE A 1 75 ? -10.931 -2.837 14.271 1.00 84.00 75 ILE A C 1
ATOM 596 O O . ILE A 1 75 ? -10.444 -3.307 13.239 1.00 84.00 75 ILE A O 1
ATOM 600 N N . ALA A 1 76 ? -11.388 -1.584 14.326 1.00 86.56 76 ALA A N 1
ATOM 601 C CA . ALA A 1 76 ? -11.312 -0.663 13.197 1.00 86.56 76 ALA A CA 1
ATOM 602 C C . ALA A 1 76 ? -9.856 -0.422 12.769 1.00 86.56 76 ALA A C 1
ATOM 604 O O . ALA A 1 76 ? -9.554 -0.486 11.576 1.00 86.56 76 ALA A O 1
ATOM 605 N N . SER A 1 77 ? -8.941 -0.239 13.728 1.00 83.12 77 SER A N 1
ATOM 606 C CA . SER A 1 77 ? -7.509 -0.073 13.454 1.00 83.12 77 SER A CA 1
ATOM 607 C C . SER A 1 77 ? -6.877 -1.318 12.824 1.00 83.12 77 SER A C 1
ATOM 609 O O . SER A 1 77 ? -6.183 -1.204 11.815 1.00 83.12 77 SER A O 1
ATOM 611 N N . LEU A 1 78 ? -7.181 -2.515 13.339 1.00 81.69 78 LEU A N 1
ATOM 612 C CA . LEU A 1 78 ? -6.712 -3.779 12.766 1.00 81.69 78 LEU A CA 1
ATOM 613 C C . LEU A 1 78 ? -7.253 -3.974 11.346 1.00 81.69 78 LEU A C 1
ATOM 615 O O . LEU A 1 78 ? -6.531 -4.403 10.448 1.00 81.69 78 LEU A O 1
ATOM 619 N N . THR A 1 79 ? -8.518 -3.618 11.124 1.00 84.69 79 THR A N 1
ATOM 620 C CA . THR A 1 79 ? -9.157 -3.703 9.807 1.00 84.69 79 THR A CA 1
ATOM 621 C C . THR A 1 79 ? -8.515 -2.729 8.819 1.00 84.69 79 THR A C 1
ATOM 623 O O . THR A 1 79 ? -8.293 -3.087 7.663 1.00 84.69 79 THR A O 1
ATOM 626 N N . ALA A 1 80 ? -8.179 -1.515 9.261 1.00 80.19 80 ALA A N 1
ATOM 627 C CA . ALA A 1 80 ? -7.461 -0.536 8.450 1.00 80.19 80 ALA A CA 1
ATOM 628 C C . ALA A 1 80 ? -6.052 -1.033 8.081 1.00 80.19 80 ALA A C 1
ATOM 630 O O . ALA A 1 80 ? -5.699 -1.031 6.903 1.00 80.19 80 ALA A O 1
ATOM 631 N N . GLN A 1 81 ? -5.297 -1.561 9.050 1.00 78.50 81 GLN A N 1
ATOM 632 C CA . GLN A 1 81 ? -3.972 -2.147 8.813 1.00 78.50 81 GLN A CA 1
ATOM 633 C C . GLN A 1 81 ? -4.026 -3.347 7.858 1.00 78.50 81 GLN A C 1
ATOM 635 O O . GLN A 1 81 ? -3.137 -3.530 7.027 1.00 78.50 81 GLN A O 1
ATOM 640 N N . LEU A 1 82 ? -5.061 -4.184 7.951 1.00 76.25 82 LEU A N 1
ATOM 641 C CA . LEU A 1 82 ? -5.250 -5.308 7.032 1.00 76.25 82 LEU A CA 1
ATOM 642 C C . LEU A 1 82 ? -5.551 -4.841 5.604 1.00 76.25 82 LEU A C 1
ATOM 644 O O . LEU A 1 82 ? -5.022 -5.428 4.662 1.00 76.25 82 LEU A O 1
ATOM 648 N N . LYS A 1 83 ? -6.353 -3.783 5.436 1.00 77.38 83 LYS A N 1
ATOM 649 C CA . LYS A 1 83 ? -6.626 -3.185 4.119 1.00 77.38 83 LYS A CA 1
ATOM 650 C C . LYS A 1 83 ? -5.365 -2.590 3.496 1.00 77.38 83 LYS A C 1
ATOM 652 O O . LYS A 1 83 ? -5.054 -2.906 2.353 1.00 77.38 83 LYS A O 1
ATOM 657 N N . GLU A 1 84 ? -4.599 -1.822 4.266 1.00 69.19 84 GLU A N 1
ATOM 658 C CA . GLU A 1 84 ? -3.346 -1.209 3.807 1.00 69.19 84 GLU A CA 1
ATOM 659 C C . GLU A 1 84 ? -2.312 -2.265 3.372 1.00 69.19 84 GLU A C 1
ATOM 661 O O . GLU A 1 84 ? -1.693 -2.163 2.311 1.00 69.19 84 GLU A O 1
ATOM 666 N N . ASN A 1 85 ? -2.192 -3.353 4.137 1.00 64.19 85 ASN A N 1
ATOM 667 C CA . ASN A 1 85 ? -1.317 -4.474 3.788 1.00 64.19 85 ASN A CA 1
ATOM 668 C C . ASN A 1 85 ? -1.840 -5.325 2.612 1.00 64.19 85 ASN A C 1
ATOM 670 O O . ASN A 1 85 ? -1.049 -5.993 1.936 1.00 64.19 85 ASN A O 1
ATOM 674 N N . GLY A 1 86 ? -3.153 -5.328 2.370 1.00 62.28 86 GLY A N 1
ATOM 675 C CA . GLY A 1 86 ? -3.789 -6.001 1.237 1.00 62.28 86 GLY A CA 1
ATOM 676 C C . GLY A 1 86 ? -3.482 -5.317 -0.096 1.00 62.28 86 GLY A C 1
ATOM 677 O O . GLY A 1 86 ? -3.063 -5.986 -1.044 1.00 62.28 86 GLY A O 1
ATOM 678 N N . ASP A 1 87 ? -3.592 -3.988 -0.144 1.00 59.47 87 ASP A N 1
ATOM 679 C CA . ASP A 1 87 ? -3.333 -3.198 -1.356 1.00 59.47 87 ASP A CA 1
ATOM 680 C C . ASP A 1 87 ? -1.853 -3.217 -1.769 1.00 59.47 87 ASP A C 1
ATOM 682 O O . ASP A 1 87 ? -1.526 -3.307 -2.958 1.00 59.47 87 ASP A O 1
ATOM 686 N N . GLY A 1 88 ? -0.933 -3.235 -0.798 1.00 56.00 88 GLY A N 1
ATOM 687 C CA . GLY A 1 88 ? 0.506 -3.292 -1.070 1.00 56.00 88 GLY A CA 1
ATOM 688 C C . GLY A 1 88 ? 0.940 -4.543 -1.848 1.00 56.00 88 GLY A C 1
ATOM 689 O O . GLY A 1 88 ? 1.783 -4.457 -2.742 1.00 56.00 88 GLY A O 1
ATOM 690 N N . LYS A 1 89 ? 0.342 -5.711 -1.576 1.00 57.38 89 LYS A N 1
ATOM 691 C CA . LYS A 1 89 ? 0.697 -6.969 -2.266 1.00 57.38 89 LYS A CA 1
ATOM 692 C C . LYS A 1 89 ? 0.212 -7.008 -3.718 1.00 57.38 89 LYS A C 1
ATOM 694 O O . LYS A 1 89 ? 0.921 -7.531 -4.582 1.00 57.38 89 LYS A O 1
ATOM 699 N N . GLY A 1 90 ? -0.955 -6.428 -4.002 1.00 61.19 90 GLY A N 1
ATOM 700 C CA . GLY A 1 90 ? -1.470 -6.294 -5.368 1.00 61.19 90 GLY A CA 1
ATOM 701 C C . GLY A 1 90 ? -0.642 -5.314 -6.200 1.00 61.19 90 GLY A C 1
ATOM 702 O O . GLY A 1 90 ? -0.232 -5.626 -7.316 1.00 61.19 90 GLY A O 1
ATOM 703 N N . TYR A 1 91 ? -0.300 -4.162 -5.623 1.00 60.00 91 TYR A N 1
ATOM 704 C CA . TYR A 1 91 ? 0.473 -3.137 -6.324 1.00 60.00 91 TYR A CA 1
ATOM 705 C C . TYR A 1 91 ? 1.920 -3.570 -6.615 1.00 60.00 91 TYR A C 1
ATOM 707 O O . TYR A 1 91 ? 2.435 -3.342 -7.711 1.00 60.00 91 TYR A O 1
ATOM 715 N N . ILE A 1 92 ? 2.577 -4.242 -5.660 1.00 63.56 92 ILE A N 1
ATOM 716 C CA . ILE A 1 92 ? 3.947 -4.745 -5.847 1.00 63.56 92 ILE A CA 1
ATOM 717 C C . ILE A 1 92 ? 3.988 -5.836 -6.921 1.00 63.56 92 ILE A C 1
ATOM 719 O O . ILE A 1 92 ? 4.892 -5.818 -7.752 1.00 63.56 92 ILE A O 1
ATOM 723 N N . SER A 1 93 ? 3.018 -6.755 -6.945 1.00 69.50 93 SER A N 1
ATOM 724 C CA . SER A 1 93 ? 2.982 -7.832 -7.946 1.00 69.50 93 SER A CA 1
ATOM 725 C C . SER A 1 93 ? 2.681 -7.317 -9.357 1.00 69.50 93 SER A C 1
ATOM 727 O O . SER A 1 93 ? 3.368 -7.711 -10.298 1.00 69.50 93 SER A O 1
ATOM 729 N N . ALA A 1 94 ? 1.747 -6.374 -9.508 1.00 74.81 94 ALA A N 1
ATOM 730 C CA . ALA A 1 94 ? 1.448 -5.756 -10.801 1.00 74.81 94 ALA A CA 1
ATOM 731 C C . ALA A 1 94 ? 2.650 -4.977 -11.363 1.00 74.81 94 ALA A C 1
ATOM 733 O O . ALA A 1 94 ? 3.058 -5.191 -12.504 1.00 74.81 94 ALA A O 1
ATOM 734 N N . LYS A 1 95 ? 3.287 -4.140 -10.535 1.00 76.44 95 LYS A N 1
ATOM 735 C CA . LYS A 1 95 ? 4.474 -3.364 -10.930 1.00 76.44 95 LYS A CA 1
ATOM 736 C C . LYS A 1 95 ? 5.693 -4.247 -11.205 1.00 76.44 95 LYS A C 1
ATOM 738 O O . LYS A 1 95 ? 6.555 -3.888 -12.006 1.00 76.44 95 LYS A O 1
ATOM 743 N N . LEU A 1 96 ? 5.800 -5.389 -10.526 1.00 81.00 96 LEU A N 1
ATOM 744 C CA . LEU A 1 96 ? 6.854 -6.367 -10.782 1.00 81.00 96 LEU A CA 1
ATOM 745 C C . LEU A 1 96 ? 6.654 -7.057 -12.135 1.00 81.00 96 LEU A C 1
ATOM 747 O O . LEU A 1 96 ? 7.631 -7.214 -12.862 1.00 81.00 96 LEU A O 1
ATOM 751 N N . ASN A 1 97 ? 5.414 -7.402 -12.492 1.00 84.38 97 ASN A N 1
ATOM 752 C CA . ASN A 1 97 ? 5.090 -7.959 -13.807 1.00 84.38 97 ASN A CA 1
ATOM 753 C C . ASN A 1 97 ? 5.356 -6.960 -14.937 1.00 84.38 97 ASN A C 1
ATOM 755 O O . ASN A 1 97 ? 6.007 -7.320 -15.910 1.00 84.38 97 ASN A O 1
ATOM 759 N N . GLU A 1 98 ? 4.948 -5.700 -14.779 1.00 87.31 98 GLU A N 1
ATOM 760 C CA . GLU A 1 98 ? 5.234 -4.645 -15.763 1.00 87.31 98 GLU A CA 1
ATOM 761 C C . GLU A 1 98 ? 6.750 -4.487 -15.982 1.00 87.31 98 GLU A C 1
ATOM 763 O O . GLU A 1 98 ? 7.246 -4.519 -17.107 1.00 87.31 98 GLU A O 1
ATOM 768 N N . ARG A 1 99 ? 7.528 -4.435 -14.891 1.00 89.00 99 ARG A N 1
ATOM 769 C CA . ARG A 1 99 ? 8.999 -4.390 -14.969 1.00 89.00 99 ARG A CA 1
ATOM 770 C C . ARG A 1 99 ? 9.606 -5.641 -15.592 1.00 89.00 99 ARG A C 1
ATOM 772 O O . ARG A 1 99 ? 10.662 -5.550 -16.217 1.00 89.00 99 ARG A O 1
ATOM 779 N N . TYR A 1 100 ? 8.992 -6.799 -15.381 1.00 91.75 100 TYR A N 1
ATOM 780 C CA . TYR A 1 100 ? 9.436 -8.051 -15.974 1.00 91.75 100 TYR A CA 1
ATOM 781 C C . TYR A 1 100 ? 9.227 -8.038 -17.492 1.00 91.75 100 TYR A C 1
ATOM 783 O O . TYR A 1 100 ? 10.167 -8.337 -18.226 1.00 91.75 100 TYR A O 1
ATOM 791 N N . GLU A 1 101 ? 8.055 -7.616 -17.968 1.00 93.19 101 GLU A N 1
ATOM 792 C CA . GLU A 1 101 ? 7.768 -7.475 -19.401 1.00 93.19 101 GLU A CA 1
ATOM 793 C C . GLU A 1 101 ? 8.708 -6.464 -20.079 1.00 93.19 101 GLU A C 1
ATOM 795 O O . GLU A 1 101 ? 9.288 -6.754 -21.132 1.00 93.19 101 GLU A O 1
ATOM 800 N N . ASP A 1 102 ? 8.972 -5.330 -19.427 1.00 93.75 102 ASP A N 1
ATOM 801 C CA . ASP A 1 102 ? 9.962 -4.344 -19.871 1.00 93.75 102 ASP A CA 1
ATOM 802 C C . ASP A 1 102 ? 11.383 -4.920 -19.961 1.00 93.75 102 ASP A C 1
ATOM 804 O O . ASP A 1 102 ? 12.143 -4.610 -20.883 1.00 93.75 102 ASP A O 1
ATOM 808 N N . LEU A 1 103 ? 11.784 -5.758 -19.001 1.00 93.81 103 LEU A N 1
ATOM 809 C CA . LEU A 1 103 ? 13.095 -6.406 -19.041 1.00 93.81 103 LEU A CA 1
ATOM 810 C C . LEU A 1 103 ? 13.182 -7.433 -20.168 1.00 93.81 103 LEU A C 1
ATOM 812 O O . LEU A 1 103 ? 14.213 -7.517 -20.837 1.00 93.81 103 LEU A O 1
ATOM 816 N N . VAL A 1 104 ? 12.120 -8.208 -20.379 1.00 95.12 104 VAL A N 1
ATOM 817 C CA . VAL A 1 104 ? 12.055 -9.218 -21.439 1.00 95.12 104 VAL A CA 1
ATOM 818 C C . VAL A 1 104 ? 12.131 -8.554 -22.813 1.00 95.12 104 VAL A C 1
ATOM 820 O O . VAL A 1 104 ? 12.896 -9.012 -23.665 1.00 95.12 104 VAL A O 1
ATOM 823 N N . SER A 1 105 ? 11.422 -7.442 -23.022 1.00 94.12 105 SER A N 1
ATOM 824 C CA . SER A 1 105 ? 11.479 -6.693 -24.282 1.00 94.12 105 SER A CA 1
ATOM 825 C C . SER A 1 105 ? 12.871 -6.100 -24.537 1.00 94.12 105 SER A C 1
ATOM 827 O O . SER A 1 105 ? 13.422 -6.270 -25.627 1.00 94.12 105 SER A O 1
ATOM 829 N N . LYS A 1 106 ? 13.505 -5.499 -23.520 1.00 95.44 106 LYS A N 1
ATOM 830 C CA . LYS A 1 106 ? 14.889 -4.997 -23.617 1.00 95.44 106 LYS A CA 1
ATOM 831 C C . LYS A 1 106 ? 15.896 -6.108 -23.884 1.00 95.44 106 LYS A C 1
ATOM 833 O O . LYS A 1 106 ? 16.809 -5.915 -24.686 1.00 95.44 106 LYS A O 1
ATOM 838 N N . LYS A 1 107 ? 15.742 -7.265 -23.234 1.00 94.50 107 LYS A N 1
ATOM 839 C CA . LYS A 1 107 ? 16.590 -8.436 -23.478 1.00 94.50 107 LYS A CA 1
ATOM 840 C C . LYS A 1 107 ? 16.477 -8.875 -24.935 1.00 94.50 107 LYS A C 1
ATOM 842 O O . LYS A 1 107 ? 17.497 -8.993 -25.600 1.00 94.50 107 LYS A O 1
ATOM 847 N N . ARG A 1 108 ? 15.253 -9.004 -25.452 1.00 95.31 108 ARG A N 1
ATOM 848 C CA . ARG A 1 108 ? 15.009 -9.377 -26.849 1.00 95.31 108 ARG A CA 1
ATOM 849 C C . ARG A 1 108 ? 15.663 -8.405 -27.836 1.00 95.31 108 ARG A C 1
ATOM 851 O O . ARG A 1 108 ? 16.348 -8.849 -28.746 1.00 95.31 108 ARG A O 1
ATOM 858 N N . GLN A 1 109 ? 15.533 -7.095 -27.617 1.00 94.94 109 GLN A N 1
ATOM 859 C CA . GLN A 1 109 ? 16.196 -6.090 -28.461 1.00 94.94 109 GLN A CA 1
ATOM 860 C C . GLN A 1 109 ? 17.726 -6.220 -28.445 1.00 94.94 109 GLN A C 1
ATOM 862 O O . GLN A 1 109 ? 18.383 -6.039 -29.470 1.00 94.94 109 GLN A O 1
ATOM 867 N N . LYS A 1 110 ? 18.314 -6.513 -27.278 1.00 94.75 110 LYS A N 1
ATOM 868 C CA . LYS A 1 110 ? 19.762 -6.717 -27.147 1.00 94.75 110 LYS A CA 1
ATOM 869 C C . LYS A 1 110 ? 20.220 -8.010 -27.811 1.00 94.75 110 LYS A C 1
ATOM 871 O O . LYS A 1 110 ? 21.266 -7.992 -28.457 1.00 94.75 110 LYS A O 1
ATOM 876 N N . ASP A 1 111 ? 19.449 -9.083 -27.691 1.00 94.50 111 ASP A N 1
ATOM 877 C CA . ASP A 1 111 ? 19.732 -10.357 -28.350 1.00 94.50 111 ASP A CA 1
ATOM 878 C C . ASP A 1 111 ? 19.682 -10.182 -29.880 1.00 94.50 111 ASP A C 1
ATOM 880 O O . ASP A 1 111 ? 20.662 -10.484 -30.556 1.00 94.50 111 ASP A O 1
ATOM 884 N N . GLU A 1 112 ? 18.642 -9.530 -30.413 1.00 94.88 112 GLU A N 1
ATOM 885 C CA . GLU A 1 112 ? 18.525 -9.211 -31.847 1.00 94.88 112 GLU A CA 1
ATOM 886 C C . GLU A 1 112 ? 19.688 -8.333 -32.352 1.00 94.88 112 GLU A C 1
ATOM 888 O O . GLU A 1 112 ? 20.250 -8.581 -33.421 1.00 94.88 112 GLU A O 1
ATOM 893 N N . ALA A 1 113 ? 20.106 -7.321 -31.583 1.00 93.12 113 ALA A N 1
ATOM 894 C CA . ALA A 1 113 ? 21.269 -6.499 -31.929 1.00 93.12 113 ALA A CA 1
ATOM 895 C C . ALA A 1 113 ? 22.583 -7.303 -31.911 1.00 93.12 113 ALA A C 1
ATOM 897 O O . ALA A 1 113 ? 23.465 -7.090 -32.748 1.00 93.12 113 ALA A O 1
ATOM 898 N N . THR A 1 114 ? 22.716 -8.240 -30.971 1.00 93.00 114 THR A N 1
ATOM 899 C CA . THR A 1 114 ? 23.890 -9.114 -30.860 1.00 93.00 114 THR A CA 1
ATOM 900 C C . THR A 1 114 ? 23.946 -10.105 -32.019 1.00 93.00 114 THR A C 1
ATOM 902 O O . THR A 1 114 ? 25.024 -10.349 -32.568 1.00 93.00 114 THR A O 1
ATOM 905 N N . ASP A 1 115 ? 22.798 -10.625 -32.444 1.00 93.75 115 ASP A N 1
ATOM 906 C CA . ASP A 1 115 ? 22.695 -11.519 -33.593 1.00 93.75 115 ASP A CA 1
ATOM 907 C C . ASP A 1 115 ? 23.034 -10.801 -34.899 1.00 93.75 115 ASP A C 1
ATOM 909 O O . ASP A 1 115 ? 23.790 -11.348 -35.704 1.00 93.75 115 ASP A O 1
ATOM 913 N N . LYS A 1 116 ? 22.601 -9.547 -35.084 1.00 91.94 116 LYS A N 1
ATOM 914 C CA . LYS A 1 116 ? 23.033 -8.711 -36.222 1.00 91.94 116 LYS A CA 1
ATOM 915 C C . LYS A 1 116 ? 24.544 -8.486 -36.231 1.00 91.94 116 LYS A C 1
ATOM 917 O O . LYS A 1 116 ? 25.203 -8.700 -37.246 1.00 91.94 116 LYS A O 1
ATOM 922 N N . LEU A 1 117 ? 25.137 -8.153 -35.082 1.00 89.38 117 LEU A N 1
ATOM 923 C CA . LEU A 1 117 ? 26.594 -8.022 -34.958 1.00 89.38 117 LEU A CA 1
ATOM 924 C C . LEU A 1 117 ? 27.333 -9.313 -35.336 1.00 89.38 117 LEU A C 1
ATOM 926 O O . LEU A 1 117 ? 28.379 -9.265 -35.987 1.00 89.38 117 LEU A O 1
ATOM 930 N N . ARG A 1 118 ? 26.800 -10.473 -34.944 1.00 87.06 118 ARG A N 1
ATOM 931 C CA . ARG A 1 118 ? 27.413 -11.778 -35.224 1.00 87.06 118 ARG A CA 1
ATOM 932 C C . ARG A 1 118 ? 27.224 -12.244 -36.663 1.00 87.06 118 ARG A C 1
ATOM 934 O O . ARG A 1 118 ? 28.149 -12.845 -37.202 1.00 87.06 118 ARG A O 1
ATOM 941 N N . SER A 1 119 ? 26.055 -12.015 -37.248 1.00 89.94 119 SER A N 1
ATOM 942 C CA . SER A 1 119 ? 25.696 -12.520 -38.577 1.00 89.94 119 SER A CA 1
ATOM 943 C C . SER A 1 119 ? 26.140 -11.589 -39.702 1.00 89.94 119 SER A C 1
ATOM 945 O O . SER A 1 119 ? 26.669 -12.070 -40.698 1.00 89.94 119 SER A O 1
ATOM 947 N N . GLU A 1 120 ? 25.997 -10.274 -39.532 1.00 88.75 120 GLU A N 1
ATOM 948 C CA . GLU A 1 120 ? 26.275 -9.289 -40.582 1.00 88.75 120 GLU A CA 1
ATOM 949 C C . GLU A 1 120 ? 27.660 -8.657 -40.410 1.00 88.75 120 GLU A C 1
ATOM 951 O O . GLU A 1 120 ? 28.480 -8.666 -41.328 1.00 88.75 120 GLU A O 1
ATOM 956 N N . HIS A 1 121 ? 27.967 -8.133 -39.220 1.00 83.31 121 HIS A N 1
ATOM 957 C CA . HIS A 1 121 ? 29.181 -7.331 -39.029 1.00 83.31 121 HIS A CA 1
ATOM 958 C C . HIS A 1 121 ? 30.448 -8.173 -38.844 1.00 83.31 121 HIS A C 1
ATOM 960 O O . HIS A 1 121 ? 31.494 -7.843 -39.403 1.00 83.31 121 HIS A O 1
ATOM 966 N N . LYS A 1 122 ? 30.375 -9.292 -38.115 1.00 87.50 122 LYS A N 1
ATOM 967 C CA . LYS A 1 122 ? 31.520 -10.194 -37.914 1.00 87.50 122 LYS A CA 1
ATOM 968 C C . LYS A 1 122 ? 32.156 -10.690 -39.223 1.00 87.50 122 LYS A C 1
ATOM 970 O O . LYS A 1 122 ? 33.377 -10.578 -39.336 1.00 87.50 122 LYS A O 1
ATOM 975 N N . PRO A 1 123 ? 31.412 -11.210 -40.221 1.00 89.12 123 PRO A N 1
ATOM 976 C CA . PRO A 1 123 ? 32.038 -11.653 -41.466 1.00 89.12 123 PRO A CA 1
ATOM 977 C C . PRO A 1 123 ? 32.622 -10.494 -42.279 1.00 89.12 123 PRO A C 1
ATOM 979 O O . PRO A 1 123 ? 33.627 -10.687 -42.959 1.00 89.12 123 PRO A O 1
ATOM 982 N N . VAL A 1 124 ? 32.045 -9.289 -42.204 1.00 87.31 124 VAL A N 1
ATOM 983 C CA . VAL A 1 124 ? 32.605 -8.092 -42.856 1.00 87.31 124 VAL A CA 1
ATOM 984 C C . VAL A 1 124 ? 33.949 -7.719 -42.235 1.00 87.31 124 VAL A C 1
ATOM 986 O O . VAL A 1 124 ? 34.922 -7.532 -42.963 1.00 87.31 124 VAL A O 1
ATOM 989 N N . ILE A 1 125 ? 34.030 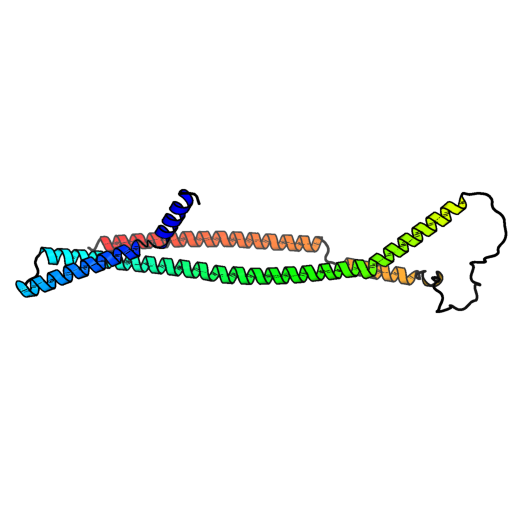-7.683 -40.903 1.00 85.12 125 ILE A N 1
ATOM 990 C CA . ILE A 1 125 ? 35.278 -7.402 -40.180 1.00 85.12 125 ILE A CA 1
ATOM 991 C C . ILE A 1 125 ? 36.338 -8.463 -40.500 1.00 85.12 125 ILE A C 1
ATOM 993 O O . ILE A 1 125 ? 37.494 -8.118 -40.737 1.00 85.12 125 ILE A O 1
ATOM 997 N N . GLU A 1 126 ? 35.959 -9.740 -40.579 1.00 86.44 126 GLU A N 1
ATOM 998 C CA . GLU A 1 126 ? 36.899 -10.808 -40.931 1.00 86.44 126 GLU A CA 1
ATOM 999 C C . GLU A 1 126 ? 37.408 -10.667 -42.375 1.00 86.44 126 GLU A C 1
ATOM 1001 O O . GLU A 1 126 ? 38.608 -10.783 -42.628 1.00 86.44 126 GLU A O 1
ATOM 1006 N N . LYS A 1 127 ? 36.533 -10.317 -43.328 1.00 85.56 127 LYS A N 1
ATOM 1007 C CA . LYS A 1 127 ? 36.941 -10.003 -44.708 1.00 85.56 127 LYS A CA 1
ATOM 1008 C C . LYS A 1 127 ? 37.894 -8.805 -44.755 1.00 85.56 127 LYS A C 1
ATOM 1010 O O . LYS A 1 127 ? 38.909 -8.876 -45.446 1.00 85.56 127 LYS A O 1
ATOM 1015 N N . MET A 1 128 ? 37.614 -7.739 -44.002 1.00 81.38 128 MET A N 1
ATOM 1016 C CA . MET A 1 128 ? 38.498 -6.569 -43.895 1.00 81.38 128 MET A CA 1
ATOM 1017 C C . MET A 1 128 ? 39.860 -6.937 -43.302 1.00 81.38 128 MET A C 1
ATOM 1019 O O . MET A 1 128 ? 40.887 -6.517 -43.830 1.00 81.38 128 MET A O 1
ATOM 1023 N N . ARG A 1 129 ? 39.888 -7.775 -42.261 1.00 83.81 129 ARG A N 1
ATOM 1024 C CA . ARG A 1 129 ? 41.125 -8.291 -41.660 1.00 83.81 129 ARG A CA 1
ATOM 1025 C C . ARG A 1 129 ? 41.945 -9.093 -42.672 1.00 83.81 129 ARG A C 1
ATOM 1027 O O . ARG A 1 129 ? 43.146 -8.875 -42.789 1.00 83.81 129 ARG A O 1
ATOM 1034 N N . VAL A 1 130 ? 41.312 -9.986 -43.433 1.00 85.50 130 VAL A N 1
ATOM 1035 C CA . VAL A 1 130 ? 41.990 -10.768 -44.481 1.00 85.50 130 VAL A CA 1
ATOM 1036 C C . VAL A 1 130 ? 42.532 -9.863 -45.590 1.00 85.50 130 VAL A C 1
ATOM 1038 O O . VAL A 1 130 ? 43.649 -10.079 -46.057 1.00 85.50 130 VAL A O 1
ATOM 1041 N N . LEU A 1 131 ? 41.777 -8.843 -46.008 1.00 79.88 131 LEU A N 1
ATOM 1042 C CA . LEU A 1 131 ? 42.235 -7.866 -47.000 1.00 79.88 131 LEU A CA 1
ATOM 1043 C C . LEU A 1 131 ? 43.424 -7.048 -46.490 1.00 79.88 131 LEU A C 1
ATOM 1045 O O . LEU A 1 131 ? 44.398 -6.898 -47.222 1.00 79.88 131 LEU A O 1
ATOM 1049 N N . ALA A 1 132 ? 43.381 -6.583 -45.240 1.00 80.81 132 ALA A N 1
ATOM 1050 C CA . ALA A 1 132 ? 44.490 -5.872 -44.610 1.00 80.81 132 ALA A CA 1
ATOM 1051 C C . ALA A 1 132 ? 45.750 -6.749 -44.535 1.00 80.81 132 ALA A C 1
ATOM 1053 O O . ALA A 1 132 ? 46.816 -6.314 -44.957 1.00 80.81 132 ALA A O 1
ATOM 1054 N N . LEU A 1 133 ? 45.618 -8.016 -44.123 1.00 78.69 133 LEU A N 1
ATOM 1055 C CA . LEU A 1 133 ? 46.734 -8.970 -44.095 1.00 78.69 133 LEU A CA 1
ATOM 1056 C C . LEU A 1 133 ? 47.320 -9.230 -45.491 1.00 78.69 133 LEU A C 1
ATOM 1058 O O . LEU A 1 133 ? 48.538 -9.277 -45.657 1.00 78.69 133 LEU A O 1
ATOM 1062 N N . LYS A 1 134 ? 46.474 -9.377 -46.519 1.00 80.38 134 LYS A N 1
ATOM 1063 C CA . LYS A 1 134 ? 46.928 -9.537 -47.913 1.00 80.38 134 LYS A CA 1
ATOM 1064 C C . LYS A 1 134 ? 47.595 -8.272 -48.449 1.00 80.38 134 LYS A C 1
ATOM 1066 O O . LYS A 1 134 ? 48.560 -8.372 -49.204 1.00 80.38 134 LYS A O 1
ATOM 1071 N N . PHE A 1 135 ? 47.103 -7.099 -48.062 1.00 79.38 135 PHE A N 1
ATOM 1072 C CA . PHE A 1 135 ? 47.712 -5.821 -48.409 1.00 79.38 135 PHE A CA 1
ATOM 1073 C C . PHE A 1 135 ? 49.082 -5.666 -47.743 1.00 79.38 135 PHE A C 1
ATOM 1075 O O . PHE A 1 135 ? 50.056 -5.394 -48.434 1.00 79.38 135 PHE A O 1
ATOM 1082 N N . GLU A 1 136 ? 49.198 -5.930 -46.441 1.00 74.88 136 GLU A N 1
ATOM 1083 C CA . GLU A 1 136 ? 50.479 -5.926 -45.722 1.00 74.88 136 GLU A CA 1
ATOM 1084 C C . GLU A 1 136 ? 51.477 -6.929 -46.319 1.00 74.88 136 GLU A C 1
ATOM 1086 O O . GLU A 1 136 ? 52.644 -6.590 -46.535 1.00 74.88 136 GLU A O 1
ATOM 1091 N N . ALA A 1 137 ? 51.026 -8.136 -46.673 1.00 72.75 137 ALA A N 1
ATOM 1092 C CA . ALA A 1 137 ? 51.846 -9.127 -47.368 1.00 72.75 137 ALA A CA 1
ATOM 1093 C C . ALA A 1 137 ? 52.287 -8.644 -48.767 1.00 7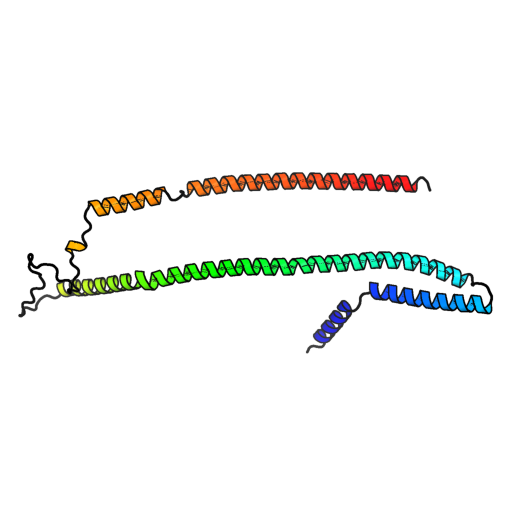2.75 137 ALA A C 1
ATOM 1095 O O . ALA A 1 137 ? 53.450 -8.773 -49.137 1.00 72.75 137 ALA A O 1
ATOM 1096 N N . GLY A 1 138 ? 51.398 -8.026 -49.548 1.00 64.38 138 GLY A N 1
ATOM 1097 C CA . GLY A 1 138 ? 51.731 -7.482 -50.870 1.00 64.38 138 GLY A CA 1
ATOM 1098 C C . GLY A 1 138 ? 52.646 -6.251 -50.825 1.00 64.38 138 GLY A C 1
ATOM 1099 O O . GLY A 1 138 ? 53.488 -6.067 -51.706 1.00 64.38 138 GLY A O 1
ATOM 1100 N N . VAL A 1 139 ? 52.516 -5.420 -49.790 1.00 59.16 139 VAL A N 1
ATOM 1101 C CA . VAL A 1 139 ? 53.356 -4.236 -49.558 1.00 59.16 139 VAL A CA 1
ATOM 1102 C C . VAL A 1 139 ? 54.742 -4.634 -49.042 1.00 59.16 139 VAL A C 1
ATOM 1104 O O . VAL A 1 139 ? 55.739 -4.049 -49.468 1.00 59.16 139 VAL A O 1
ATOM 1107 N N . SER A 1 140 ? 54.838 -5.663 -48.196 1.00 54.34 140 SER A N 1
ATOM 1108 C CA . SER A 1 140 ? 56.125 -6.180 -47.704 1.00 54.34 140 SER A CA 1
ATOM 1109 C C . SER A 1 140 ? 56.941 -6.905 -48.784 1.00 54.34 140 SER A C 1
ATOM 1111 O O . SER A 1 140 ? 58.168 -6.791 -48.788 1.00 54.34 140 SER A O 1
ATOM 1113 N N . VAL A 1 141 ? 56.299 -7.541 -49.773 1.00 54.03 141 VAL A N 1
ATOM 1114 C CA . VAL A 1 141 ? 56.991 -8.178 -50.915 1.00 54.03 141 VAL A CA 1
ATOM 1115 C C . VAL A 1 141 ? 57.665 -7.155 -51.845 1.00 54.03 141 VAL A C 1
ATOM 1117 O O . VAL A 1 141 ? 58.671 -7.468 -52.476 1.00 54.03 141 VAL A O 1
ATOM 1120 N N . ARG A 1 142 ? 57.207 -5.895 -51.895 1.00 50.72 142 ARG A N 1
ATOM 1121 C CA . ARG A 1 142 ? 57.797 -4.862 -52.776 1.00 50.72 142 ARG A CA 1
ATOM 1122 C C . ARG A 1 142 ? 59.080 -4.206 -52.248 1.00 50.72 142 ARG A C 1
ATOM 1124 O O . ARG A 1 142 ? 59.624 -3.337 -52.926 1.00 50.72 142 ARG A O 1
ATOM 1131 N N . ARG A 1 143 ? 59.589 -4.606 -51.075 1.00 48.31 143 ARG A N 1
ATOM 1132 C CA . ARG A 1 143 ? 60.860 -4.094 -50.520 1.00 48.31 143 ARG A CA 1
ATOM 1133 C C . ARG A 1 143 ? 62.034 -5.072 -50.566 1.00 48.31 143 ARG A C 1
ATOM 1135 O O . ARG A 1 143 ? 63.141 -4.660 -50.232 1.00 48.31 143 ARG A O 1
ATOM 1142 N N . SER A 1 144 ? 61.848 -6.314 -51.010 1.00 43.06 144 SER A N 1
ATOM 1143 C CA . SER A 1 144 ? 62.964 -7.252 -51.163 1.00 43.06 144 SER A CA 1
ATOM 1144 C C . SER A 1 144 ? 63.354 -7.367 -52.633 1.00 43.06 144 SER A C 1
ATOM 1146 O O . SER A 1 144 ? 62.663 -7.984 -53.442 1.00 43.06 144 SER A O 1
ATOM 1148 N N . GLY A 1 145 ? 64.433 -6.676 -52.995 1.00 51.12 145 GLY A N 1
ATOM 1149 C CA . GLY A 1 145 ? 65.048 -6.793 -54.306 1.00 51.12 145 GLY A CA 1
ATOM 1150 C C . GLY A 1 145 ? 65.587 -8.205 -54.545 1.00 51.12 145 GLY A C 1
ATOM 1151 O O . GLY A 1 145 ? 66.129 -8.829 -53.640 1.00 51.12 145 GLY A O 1
ATOM 1152 N N . TYR A 1 146 ? 65.495 -8.623 -55.809 1.00 50.22 146 TYR A N 1
ATOM 1153 C CA . TYR A 1 146 ? 66.089 -9.819 -56.414 1.00 50.22 146 TYR A CA 1
ATOM 1154 C C . TYR A 1 146 ? 65.417 -11.164 -56.105 1.00 50.22 146 TYR A C 1
ATOM 1156 O O . TYR A 1 146 ? 65.849 -11.913 -55.240 1.00 50.22 146 TYR A O 1
ATOM 1164 N N . SER A 1 147 ? 64.475 -11.559 -56.968 1.00 39.62 147 SER A N 1
ATOM 1165 C CA . SER A 1 147 ? 64.583 -12.875 -57.608 1.00 39.62 147 SER A CA 1
ATOM 1166 C C . SER A 1 147 ? 63.820 -12.903 -58.934 1.00 39.62 147 SER A C 1
ATOM 1168 O O . SER A 1 147 ? 62.592 -12.906 -58.984 1.00 39.62 147 SER A O 1
ATOM 1170 N N . ARG A 1 148 ? 64.581 -12.865 -60.030 1.00 51.81 148 ARG A N 1
ATOM 1171 C CA . ARG A 1 148 ? 64.155 -13.359 -61.340 1.00 51.81 148 ARG A CA 1
ATOM 1172 C C . ARG A 1 148 ? 64.176 -14.885 -61.245 1.00 51.81 148 ARG A C 1
ATOM 1174 O O . ARG A 1 148 ? 65.273 -15.417 -61.172 1.00 51.81 148 ARG A O 1
ATOM 1181 N N . ASP A 1 149 ? 63.032 -15.561 -61.320 1.00 43.50 149 ASP A N 1
ATOM 1182 C CA . ASP A 1 149 ? 62.879 -16.636 -62.307 1.00 43.50 149 ASP A CA 1
ATOM 1183 C C . ASP A 1 149 ? 61.435 -17.142 -62.458 1.00 43.50 149 ASP A C 1
ATOM 1185 O O . ASP A 1 149 ? 60.720 -17.384 -61.491 1.00 43.50 149 ASP A O 1
ATOM 1189 N N . ARG A 1 150 ? 61.057 -17.281 -63.732 1.00 49.88 150 ARG A N 1
ATOM 1190 C CA . ARG A 1 150 ? 60.071 -18.190 -64.343 1.00 49.88 150 ARG A CA 1
ATOM 1191 C C . ARG A 1 150 ? 58.917 -18.727 -63.476 1.00 49.88 150 ARG A C 1
ATOM 1193 O O . ARG A 1 150 ? 58.999 -19.816 -62.921 1.00 49.88 150 ARG A O 1
ATOM 1200 N N . ASN A 1 151 ? 57.758 -18.079 -63.571 1.00 42.59 151 ASN A N 1
ATOM 1201 C CA . ASN A 1 151 ? 56.626 -18.659 -64.303 1.00 42.59 151 ASN A CA 1
ATOM 1202 C C . ASN A 1 151 ? 55.509 -17.626 -64.475 1.00 42.59 151 ASN A C 1
ATOM 1204 O O . ASN A 1 151 ? 55.072 -16.969 -63.534 1.00 42.59 151 ASN A O 1
ATOM 1208 N N . ASP A 1 152 ? 55.087 -17.492 -65.725 1.00 49.16 152 ASP A N 1
ATOM 1209 C CA . ASP A 1 152 ? 54.030 -16.624 -66.224 1.00 49.16 152 ASP A CA 1
ATOM 1210 C C . ASP A 1 152 ? 52.682 -17.068 -65.621 1.00 49.16 152 ASP A C 1
ATOM 1212 O O . ASP A 1 152 ? 52.009 -17.944 -66.157 1.00 49.16 152 ASP A O 1
ATOM 1216 N N . ILE A 1 153 ? 52.282 -16.498 -64.480 1.00 46.34 153 ILE A N 1
ATOM 1217 C CA . ILE A 1 153 ? 50.876 -16.495 -64.057 1.00 46.34 153 ILE A CA 1
ATOM 1218 C C . ILE A 1 153 ? 50.347 -15.104 -64.380 1.00 46.34 153 ILE A C 1
ATOM 1220 O O . ILE A 1 153 ? 50.434 -14.169 -63.583 1.00 46.34 153 ILE A O 1
ATOM 1224 N N . ARG A 1 154 ? 49.816 -14.948 -65.593 1.00 45.91 154 ARG A N 1
ATOM 1225 C CA . ARG A 1 154 ? 49.041 -13.763 -65.967 1.00 45.91 154 ARG A CA 1
ATOM 1226 C C . ARG A 1 154 ? 47.734 -13.777 -65.175 1.00 45.91 154 ARG A C 1
ATOM 1228 O O . ARG A 1 154 ? 46.756 -14.377 -65.599 1.00 45.91 154 ARG A O 1
ATOM 1235 N N . VAL A 1 155 ? 47.721 -13.096 -64.030 1.00 50.12 155 VAL A N 1
ATOM 1236 C CA . VAL A 1 155 ? 46.537 -12.846 -63.176 1.00 50.12 155 VAL A CA 1
ATOM 1237 C C . VAL A 1 155 ? 45.714 -11.660 -63.716 1.00 50.12 155 VAL A C 1
ATOM 1239 O O . VAL A 1 155 ? 45.176 -10.858 -62.964 1.00 50.12 155 VAL A O 1
ATOM 1242 N N . TYR A 1 156 ? 45.638 -11.499 -65.037 1.00 45.78 156 TYR A N 1
ATOM 1243 C CA . TYR A 1 156 ? 44.827 -10.454 -65.657 1.00 45.78 156 TYR A CA 1
ATOM 1244 C C . TYR A 1 156 ? 43.842 -11.117 -66.610 1.00 45.78 156 TYR A C 1
ATOM 1246 O O . TYR A 1 156 ? 44.235 -11.645 -67.652 1.00 45.78 156 TYR A O 1
ATOM 1254 N N . GLY A 1 157 ? 42.566 -11.105 -66.219 1.00 44.16 157 GLY A N 1
ATOM 1255 C CA . GLY A 1 157 ? 41.462 -11.474 -67.094 1.00 44.16 157 GLY A CA 1
ATOM 1256 C C . GLY A 1 157 ? 41.535 -10.669 -68.389 1.00 44.16 157 GLY A C 1
ATOM 1257 O O . GLY A 1 157 ? 41.806 -9.466 -68.388 1.00 44.16 157 GLY A O 1
ATOM 1258 N N . ARG A 1 158 ? 41.344 -11.359 -69.513 1.00 45.25 158 ARG A N 1
ATOM 1259 C CA . ARG A 1 158 ? 41.160 -10.729 -70.821 1.00 45.25 158 ARG A CA 1
ATOM 1260 C C . ARG A 1 158 ? 39.932 -9.819 -70.740 1.00 45.25 158 ARG A C 1
ATOM 1262 O O . ARG A 1 158 ? 38.903 -10.223 -70.223 1.00 45.25 158 ARG A O 1
ATOM 1269 N N . ARG A 1 159 ? 40.037 -8.619 -71.306 1.00 48.91 159 ARG A N 1
ATOM 1270 C CA . ARG A 1 159 ? 39.004 -7.568 -71.286 1.00 48.91 159 ARG A CA 1
ATOM 1271 C C . ARG A 1 159 ? 37.675 -7.948 -71.973 1.00 48.91 159 ARG A C 1
ATOM 1273 O O . ARG A 1 159 ? 36.721 -7.197 -71.844 1.00 48.91 159 ARG A O 1
ATOM 1280 N N . ASP A 1 160 ? 37.618 -9.101 -72.647 1.00 47.94 160 ASP A N 1
ATOM 1281 C CA . ASP A 1 160 ? 36.498 -9.522 -73.504 1.00 47.94 160 ASP A CA 1
ATOM 1282 C C . ASP A 1 160 ? 35.839 -10.850 -73.071 1.00 47.94 160 ASP A C 1
ATOM 1284 O O . ASP A 1 160 ? 35.080 -11.442 -73.838 1.00 47.94 160 ASP A O 1
ATOM 1288 N N . SER A 1 161 ? 36.140 -11.379 -71.881 1.00 54.66 161 SER A N 1
ATOM 1289 C CA . SER A 1 161 ? 35.468 -12.587 -71.375 1.00 54.66 161 SER A CA 1
ATOM 1290 C C . SER A 1 161 ? 34.188 -12.225 -70.621 1.00 54.66 161 SER A C 1
ATOM 1292 O O . SER A 1 161 ? 34.239 -11.443 -69.674 1.00 54.66 161 SER A O 1
ATOM 1294 N N . ALA A 1 162 ? 33.062 -12.809 -71.041 1.00 55.53 162 ALA A N 1
ATOM 1295 C CA . ALA A 1 162 ? 31.778 -12.708 -70.352 1.00 55.53 162 ALA A CA 1
ATOM 1296 C C . ALA A 1 162 ? 31.891 -13.180 -68.885 1.00 55.53 162 ALA A C 1
ATOM 1298 O O . ALA A 1 162 ? 32.703 -14.069 -68.607 1.00 55.53 162 ALA A O 1
ATOM 1299 N N . PRO A 1 163 ?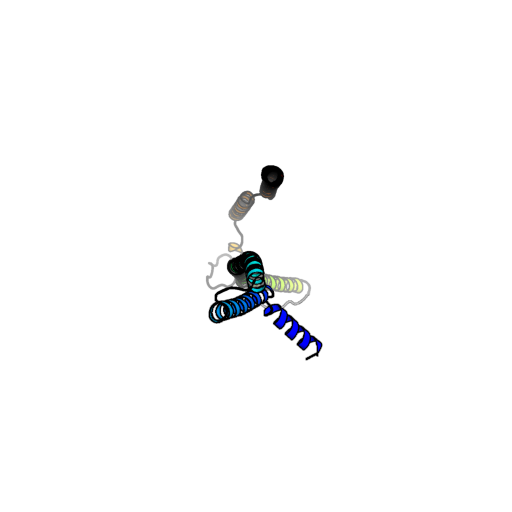 31.110 -12.589 -67.960 1.00 55.09 163 PRO A N 1
ATOM 1300 C CA . PRO A 1 163 ? 31.171 -12.920 -66.541 1.00 55.09 163 PRO A CA 1
ATOM 1301 C C . PRO A 1 163 ? 30.844 -14.400 -66.315 1.00 55.09 163 PRO A C 1
ATOM 1303 O O . PRO A 1 163 ? 29.864 -14.921 -66.844 1.00 55.09 163 PRO A O 1
ATOM 1306 N N . ASP A 1 164 ? 31.709 -15.072 -65.560 1.00 55.75 164 ASP A N 1
ATOM 1307 C CA . ASP A 1 164 ? 31.571 -16.479 -65.193 1.00 55.75 164 ASP A CA 1
ATOM 1308 C C . ASP A 1 164 ? 30.920 -16.565 -63.805 1.00 55.75 164 ASP A C 1
ATOM 1310 O O . ASP A 1 164 ? 31.539 -16.199 -62.801 1.00 55.75 164 ASP A O 1
ATOM 1314 N N . ASP A 1 165 ? 29.671 -17.035 -63.747 1.00 56.47 165 ASP A N 1
ATOM 1315 C CA . ASP A 1 165 ? 28.833 -17.083 -62.535 1.00 56.47 165 ASP A CA 1
ATOM 1316 C C . ASP A 1 165 ? 29.380 -18.018 -61.432 1.00 56.47 165 ASP A C 1
ATOM 1318 O O . ASP A 1 165 ? 28.876 -18.031 -60.308 1.00 56.47 165 ASP A O 1
ATOM 1322 N N . VAL A 1 166 ? 30.428 -18.799 -61.719 1.00 56.78 166 VAL A N 1
ATOM 1323 C CA . VAL A 1 166 ? 31.090 -19.706 -60.759 1.00 56.78 166 VAL A CA 1
ATOM 1324 C C . VAL A 1 166 ? 32.360 -19.082 -60.153 1.00 56.78 166 VAL A C 1
ATOM 1326 O O . VAL A 1 166 ? 32.966 -19.630 -59.226 1.00 56.78 166 VAL A O 1
ATOM 1329 N N . SER A 1 167 ? 32.781 -17.911 -60.638 1.00 48.38 167 SER A N 1
ATOM 1330 C CA . SER A 1 167 ? 34.001 -17.250 -60.184 1.00 48.38 167 SER A CA 1
ATOM 1331 C C . SER A 1 167 ? 33.830 -16.609 -58.803 1.00 48.38 167 SER A C 1
ATOM 1333 O O . SER A 1 167 ? 32.958 -15.780 -58.563 1.00 48.38 167 SER A O 1
ATOM 1335 N N . THR A 1 168 ? 34.731 -16.945 -57.878 1.00 51.66 168 THR A N 1
ATOM 1336 C CA . THR A 1 168 ? 34.838 -16.295 -56.557 1.00 51.66 168 THR A CA 1
ATOM 1337 C C . THR A 1 168 ? 35.659 -14.999 -56.592 1.00 51.66 168 THR A C 1
ATOM 1339 O O . THR A 1 168 ? 35.873 -14.373 -55.549 1.00 51.66 168 THR A O 1
ATOM 1342 N N . LEU A 1 169 ? 36.137 -14.584 -57.773 1.00 51.41 169 LEU A N 1
ATOM 1343 C CA . LEU A 1 169 ? 36.798 -13.296 -57.957 1.00 51.41 169 LEU A CA 1
ATOM 1344 C C . LEU A 1 169 ? 35.751 -12.190 -58.108 1.00 51.41 169 LEU A C 1
ATOM 1346 O O . LEU A 1 169 ? 34.991 -12.167 -59.068 1.00 51.41 169 LEU A O 1
ATOM 1350 N N . LEU A 1 170 ? 35.759 -11.267 -57.143 1.00 51.84 170 LEU A N 1
ATOM 1351 C CA . LEU A 1 170 ? 34.976 -10.034 -57.158 1.00 51.84 170 LEU A CA 1
ATOM 1352 C C . LEU A 1 170 ? 35.287 -9.230 -58.423 1.00 51.84 170 LEU A C 1
ATOM 1354 O O . LEU A 1 170 ? 36.426 -8.802 -58.626 1.00 51.84 170 LEU A O 1
ATOM 1358 N N . ASP A 1 171 ? 34.262 -9.013 -59.242 1.00 49.44 171 ASP A N 1
ATOM 1359 C CA . ASP A 1 171 ? 34.341 -8.116 -60.383 1.00 49.44 171 ASP A CA 1
ATOM 1360 C C . ASP A 1 171 ? 34.375 -6.667 -59.878 1.00 49.44 171 ASP A C 1
ATOM 1362 O O . ASP A 1 171 ? 33.386 -6.111 -59.399 1.00 49.44 171 ASP A O 1
ATOM 1366 N N . TYR A 1 172 ? 35.552 -6.044 -59.930 1.00 51.16 172 TYR A N 1
ATOM 1367 C CA . TYR A 1 172 ? 35.729 -4.664 -59.481 1.00 51.16 172 TYR A CA 1
ATOM 1368 C C . TYR A 1 172 ? 34.932 -3.669 -60.334 1.00 51.16 172 TYR A C 1
ATOM 1370 O O . TYR A 1 172 ? 34.661 -2.571 -59.856 1.00 51.16 172 TYR A O 1
ATOM 1378 N N . ALA A 1 173 ? 34.520 -4.036 -61.554 1.00 54.50 173 ALA A N 1
ATOM 1379 C CA . ALA A 1 173 ? 33.663 -3.190 -62.380 1.00 54.50 173 ALA A CA 1
ATOM 1380 C C . ALA A 1 173 ? 32.227 -3.098 -61.833 1.00 54.50 173 ALA A C 1
ATOM 1382 O O . ALA A 1 173 ? 31.590 -2.062 -61.996 1.00 54.50 173 ALA A O 1
ATOM 1383 N N . SER A 1 174 ? 31.741 -4.130 -61.129 1.00 55.56 174 SER A N 1
ATOM 1384 C CA . SER A 1 174 ? 30.403 -4.140 -60.519 1.00 55.56 174 SER A CA 1
ATOM 1385 C C . SER A 1 174 ? 30.369 -3.545 -59.104 1.00 55.56 174 SER A C 1
ATOM 1387 O O . SER A 1 174 ? 29.296 -3.405 -58.525 1.00 55.56 174 SER A O 1
ATOM 1389 N N . ALA A 1 175 ? 31.533 -3.244 -58.517 1.00 55.72 175 ALA A N 1
ATOM 1390 C CA . ALA A 1 175 ? 31.675 -2.675 -57.173 1.00 55.72 175 ALA A CA 1
ATOM 1391 C C . ALA A 1 175 ? 31.899 -1.150 -57.176 1.00 55.72 175 ALA A C 1
ATOM 1393 O O . ALA A 1 175 ? 31.994 -0.534 -56.112 1.00 55.72 175 ALA A O 1
ATOM 1394 N N . VAL A 1 176 ? 32.011 -0.537 -58.356 1.00 62.62 176 VAL A N 1
ATOM 1395 C CA . VAL A 1 176 ? 32.087 0.917 -58.511 1.00 62.62 176 VAL A CA 1
ATOM 1396 C C . VAL A 1 176 ? 30.660 1.431 -58.663 1.00 62.62 176 VAL A C 1
ATOM 1398 O O . VAL A 1 176 ? 30.067 1.296 -59.728 1.00 62.62 176 VAL A O 1
ATOM 1401 N N . PHE A 1 177 ? 30.110 1.999 -57.587 1.00 62.94 177 PHE A N 1
ATOM 1402 C CA . PHE A 1 177 ? 28.843 2.728 -57.647 1.00 62.94 177 PHE A CA 1
ATOM 1403 C C . PHE A 1 177 ? 28.931 3.805 -58.724 1.00 62.94 177 PHE A C 1
ATOM 1405 O O . PHE A 1 177 ? 29.934 4.526 -58.818 1.00 62.94 177 PHE A O 1
ATOM 1412 N N . SER A 1 178 ? 27.880 3.927 -59.528 1.00 72.81 178 SER A N 1
ATOM 1413 C CA . SER A 1 178 ? 27.769 5.075 -60.418 1.00 72.81 178 SER A CA 1
ATOM 1414 C C . SER A 1 178 ? 27.669 6.351 -59.577 1.00 72.81 178 SER A C 1
ATOM 1416 O O . SER A 1 178 ? 27.160 6.349 -58.454 1.00 72.81 178 SER A O 1
ATOM 1418 N N . ARG A 1 179 ? 28.189 7.463 -60.105 1.00 72.88 179 ARG A N 1
ATOM 1419 C CA . ARG A 1 179 ? 28.129 8.764 -59.423 1.00 72.88 179 ARG A CA 1
ATOM 1420 C C . ARG A 1 179 ? 26.693 9.113 -59.011 1.00 72.88 179 ARG A C 1
ATOM 1422 O O . ARG A 1 179 ? 26.484 9.610 -57.910 1.00 72.88 179 ARG A O 1
ATOM 1429 N N . ASP A 1 180 ? 25.738 8.781 -59.870 1.00 79.12 180 ASP A N 1
ATOM 1430 C CA . ASP A 1 180 ? 24.321 9.074 -59.680 1.00 79.12 180 ASP A CA 1
ATOM 1431 C C . ASP A 1 180 ? 23.716 8.254 -58.525 1.00 79.12 180 ASP A C 1
ATOM 1433 O O . ASP A 1 180 ? 22.966 8.793 -57.714 1.00 79.12 180 ASP A O 1
ATOM 1437 N N . GLU A 1 181 ? 24.099 6.979 -58.369 1.00 78.31 181 GLU A N 1
ATOM 1438 C CA . GLU A 1 181 ? 23.682 6.149 -57.224 1.00 78.31 181 GLU A CA 1
ATOM 1439 C C . GLU A 1 181 ? 24.215 6.693 -55.896 1.00 78.31 181 GLU A C 1
ATOM 1441 O O . GLU A 1 181 ? 23.515 6.672 -54.882 1.00 78.31 181 GLU A O 1
ATOM 1446 N N . LEU A 1 182 ? 25.445 7.208 -55.898 1.00 78.88 182 LEU A N 1
ATOM 1447 C CA . LEU A 1 182 ? 26.073 7.793 -54.715 1.00 78.88 182 LEU A CA 1
ATOM 1448 C C . LEU A 1 182 ? 25.400 9.117 -54.324 1.00 78.88 182 LEU A C 1
ATOM 1450 O O . LEU A 1 182 ? 25.115 9.340 -53.147 1.00 78.88 182 LEU A O 1
ATOM 1454 N N . GLU A 1 183 ? 25.089 9.967 -55.305 1.00 81.88 183 GLU A N 1
ATOM 1455 C CA . GLU A 1 183 ? 24.327 11.204 -55.092 1.00 81.88 183 GLU A CA 1
ATOM 1456 C C . GLU A 1 183 ? 22.912 10.900 -54.563 1.00 81.88 183 GLU A C 1
ATOM 1458 O O . GLU A 1 183 ? 22.442 11.557 -53.631 1.00 81.88 183 GLU A O 1
ATOM 1463 N N . GLN A 1 184 ? 22.262 9.846 -55.062 1.00 86.00 184 GLN A N 1
ATOM 1464 C CA . GLN A 1 184 ? 20.934 9.434 -54.604 1.00 86.00 184 GLN A CA 1
ATOM 1465 C C . GLN A 1 184 ? 20.946 8.864 -53.177 1.00 86.00 184 GLN A C 1
ATOM 1467 O O . GLN A 1 184 ? 20.043 9.150 -52.387 1.00 86.00 184 GLN A O 1
ATOM 1472 N N . GLN A 1 185 ? 21.979 8.099 -52.813 1.00 82.25 185 GLN A N 1
ATOM 1473 C CA . GLN A 1 185 ? 22.154 7.596 -51.449 1.00 82.25 185 GLN A CA 1
ATOM 1474 C C . GLN A 1 185 ? 22.454 8.717 -50.448 1.00 82.25 185 GLN A C 1
ATOM 1476 O O . GLN A 1 185 ? 21.929 8.695 -49.334 1.00 82.25 185 GLN A O 1
ATOM 1481 N N . LEU A 1 186 ? 23.254 9.716 -50.834 1.00 84.75 186 LEU A N 1
ATOM 1482 C CA . LEU A 1 186 ? 23.516 10.881 -49.986 1.00 84.75 186 LEU A CA 1
ATOM 1483 C C . LEU A 1 186 ? 22.251 11.720 -49.774 1.00 84.75 186 LEU A C 1
ATOM 1485 O O . LEU A 1 186 ? 21.958 12.086 -48.636 1.00 84.75 186 LEU A O 1
ATOM 1489 N N . ALA A 1 187 ? 21.450 11.930 -50.821 1.00 86.12 187 ALA A N 1
ATOM 1490 C CA . ALA A 1 187 ? 20.177 12.642 -50.714 1.00 86.12 187 ALA A CA 1
ATOM 1491 C C . ALA A 1 187 ? 19.169 11.931 -49.784 1.00 86.12 187 ALA A C 1
ATOM 1493 O O . ALA A 1 187 ? 18.469 12.583 -49.005 1.00 86.12 187 ALA A O 1
ATOM 1494 N N . ASP A 1 188 ? 19.111 10.595 -49.814 1.00 82.88 188 ASP A N 1
ATOM 1495 C CA . ASP A 1 188 ? 18.257 9.807 -48.912 1.00 82.88 188 ASP A CA 1
ATOM 1496 C C . ASP A 1 188 ? 18.725 9.903 -47.445 1.00 82.88 188 ASP A C 1
ATOM 1498 O O . ASP A 1 188 ? 17.912 10.045 -46.527 1.00 82.88 188 ASP A O 1
ATOM 1502 N N . VAL A 1 189 ? 20.041 9.906 -47.204 1.00 81.19 189 VAL A N 1
ATOM 1503 C CA . VAL A 1 189 ? 20.609 10.101 -45.859 1.00 81.19 189 VAL A CA 1
ATOM 1504 C C . VAL A 1 189 ? 20.326 11.509 -45.333 1.00 81.19 189 VAL A C 1
ATOM 1506 O O . VAL A 1 189 ? 19.916 11.649 -44.180 1.00 81.19 189 VAL A O 1
ATOM 1509 N N . GLU A 1 190 ? 20.481 12.544 -46.159 1.00 80.56 190 GLU A N 1
ATOM 1510 C CA . GLU A 1 190 ? 20.173 13.931 -45.788 1.00 80.56 190 GLU A CA 1
ATOM 1511 C C . GLU A 1 190 ? 18.683 14.127 -45.479 1.00 80.56 190 GLU A C 1
ATOM 1513 O O . GLU A 1 190 ? 18.335 14.753 -44.474 1.00 80.56 190 GLU A O 1
ATOM 1518 N N . SER A 1 191 ? 17.795 13.526 -46.276 1.00 79.25 191 SER A N 1
ATOM 1519 C CA . SER A 1 191 ? 16.348 13.551 -46.036 1.00 79.25 191 SER A CA 1
ATOM 1520 C C . SER A 1 191 ? 15.973 12.873 -44.713 1.00 79.25 191 SER A C 1
ATOM 1522 O O . SER A 1 191 ? 15.227 13.432 -43.902 1.00 79.25 191 SER A O 1
ATOM 1524 N N . LYS A 1 192 ? 16.549 11.696 -44.438 1.00 77.75 192 LYS A N 1
ATOM 1525 C CA . LYS A 1 192 ? 16.342 10.979 -43.172 1.00 77.75 192 LYS A CA 1
ATOM 1526 C C . LYS A 1 192 ? 16.879 11.766 -41.982 1.00 77.75 192 LYS A C 1
ATOM 1528 O O . LYS A 1 192 ? 16.200 11.828 -40.958 1.00 77.75 192 LYS A O 1
ATOM 1533 N N . LEU A 1 193 ? 18.032 12.420 -42.120 1.00 70.94 193 LEU A N 1
ATOM 1534 C CA . LEU A 1 193 ? 18.603 13.272 -41.078 1.00 70.94 193 LEU A CA 1
ATOM 1535 C C . LEU A 1 193 ? 17.720 14.498 -40.793 1.00 70.94 193 LEU A C 1
ATOM 1537 O O . LEU A 1 193 ? 17.531 14.848 -39.632 1.00 70.94 193 LEU A O 1
ATOM 1541 N N . ALA A 1 194 ? 17.124 15.100 -41.825 1.00 69.12 194 ALA A N 1
ATOM 1542 C CA . ALA A 1 194 ? 16.186 16.213 -41.681 1.00 69.12 194 ALA A CA 1
ATOM 1543 C C . ALA A 1 194 ? 14.842 15.797 -41.050 1.00 69.12 194 ALA A C 1
ATOM 1545 O O . ALA A 1 194 ? 14.187 16.610 -40.400 1.00 69.12 194 ALA A O 1
ATOM 1546 N N . SER A 1 195 ? 14.431 14.535 -41.218 1.00 68.81 195 SER A N 1
ATOM 1547 C CA . SER A 1 195 ? 13.195 13.993 -40.629 1.00 68.81 195 SER A CA 1
ATOM 1548 C C . SER A 1 195 ? 13.315 13.627 -39.142 1.00 68.81 195 SER A C 1
ATOM 1550 O O . SER A 1 195 ? 12.306 13.508 -38.441 1.00 68.81 195 SER A O 1
ATOM 1552 N N . LEU A 1 196 ? 14.540 13.451 -38.639 1.00 66.25 196 LEU A N 1
ATOM 1553 C CA . LEU A 1 196 ? 14.788 13.202 -37.226 1.00 66.25 196 LEU A CA 1
ATOM 1554 C C . LEU A 1 196 ? 14.654 14.524 -36.468 1.00 66.25 196 LEU A C 1
ATOM 1556 O O . LEU A 1 196 ? 15.445 15.443 -36.669 1.00 66.25 196 LEU A O 1
ATOM 1560 N N . LYS A 1 197 ? 13.639 14.606 -35.593 1.00 62.25 197 LYS A N 1
ATOM 1561 C CA . LYS A 1 197 ? 13.408 15.745 -34.688 1.00 62.25 197 LYS A CA 1
ATOM 1562 C C . LYS A 1 197 ? 14.734 16.195 -34.092 1.00 62.25 197 LYS A C 1
ATOM 1564 O O . LYS A 1 197 ? 15.438 15.413 -33.450 1.00 62.25 197 LYS A O 1
ATOM 1569 N N . THR A 1 198 ? 15.084 17.445 -34.353 1.00 72.38 198 THR A N 1
ATOM 1570 C CA . THR A 1 198 ? 16.380 17.978 -33.955 1.00 72.38 198 THR A CA 1
ATOM 1571 C C . THR A 1 198 ? 16.440 18.074 -32.433 1.00 72.38 198 THR A C 1
ATOM 1573 O O . THR A 1 198 ? 15.414 18.164 -31.759 1.00 72.38 198 THR A O 1
ATOM 1576 N N . ILE A 1 199 ? 17.645 18.077 -31.860 1.00 71.44 199 ILE A N 1
ATOM 1577 C CA . ILE A 1 199 ? 17.858 18.244 -30.408 1.00 71.44 199 ILE A CA 1
ATOM 1578 C C . ILE A 1 199 ? 17.075 19.455 -29.863 1.00 71.44 199 ILE A C 1
ATOM 1580 O O . ILE A 1 199 ? 16.496 19.390 -28.782 1.00 71.44 199 ILE A O 1
ATOM 1584 N N . ARG A 1 200 ? 16.948 20.510 -30.675 1.00 72.81 200 ARG A N 1
ATOM 1585 C CA . ARG A 1 200 ? 16.175 21.719 -30.379 1.00 72.81 200 ARG A CA 1
ATOM 1586 C C . ARG A 1 200 ? 14.685 21.456 -30.122 1.00 72.81 200 ARG A C 1
ATOM 1588 O O . ARG A 1 200 ? 14.095 22.098 -29.256 1.00 72.81 200 ARG A O 1
ATOM 1595 N N . ASP A 1 201 ? 14.078 20.511 -30.837 1.00 80.12 201 ASP A N 1
ATOM 1596 C CA . ASP A 1 201 ? 12.665 20.154 -30.660 1.00 80.12 201 ASP A CA 1
ATOM 1597 C C . ASP A 1 201 ? 12.446 19.424 -29.329 1.00 80.12 201 ASP A C 1
ATOM 1599 O O . ASP A 1 201 ? 11.451 19.651 -28.636 1.00 80.12 201 ASP A O 1
ATOM 1603 N N . TYR A 1 202 ? 13.412 18.592 -28.929 1.00 80.94 202 TYR A N 1
ATOM 1604 C CA . TYR A 1 202 ? 13.408 17.945 -27.619 1.00 80.94 202 TYR A CA 1
ATOM 1605 C C . TYR A 1 202 ? 13.621 18.952 -26.486 1.00 80.94 202 TYR A C 1
ATOM 1607 O O . TYR A 1 202 ? 12.904 18.903 -25.489 1.00 80.94 202 TYR A O 1
ATOM 1615 N N . GLU A 1 203 ? 14.537 19.906 -26.642 1.00 81.31 203 GLU A N 1
ATOM 1616 C CA . GLU A 1 203 ? 14.758 20.977 -25.662 1.00 81.31 203 GLU A CA 1
ATOM 1617 C C . GLU A 1 203 ? 13.511 21.857 -25.476 1.00 81.31 203 GLU A C 1
ATOM 1619 O O . GLU A 1 203 ? 13.139 22.180 -24.343 1.00 81.31 203 GLU A O 1
ATOM 1624 N N . ALA A 1 204 ? 12.808 22.190 -26.563 1.00 85.81 204 ALA A N 1
ATOM 1625 C CA . ALA A 1 204 ? 11.553 22.941 -26.509 1.00 85.81 204 ALA A CA 1
ATOM 1626 C C . ALA A 1 204 ? 10.426 22.154 -25.811 1.00 85.81 204 ALA A C 1
ATOM 1628 O O . ALA A 1 204 ? 9.682 22.715 -24.995 1.00 85.81 204 ALA A O 1
ATOM 1629 N N . ALA A 1 205 ? 10.323 20.848 -26.079 1.00 85.00 205 ALA A N 1
ATOM 1630 C CA . ALA A 1 205 ? 9.363 19.970 -25.413 1.00 85.00 205 ALA A CA 1
ATOM 1631 C C . ALA A 1 205 ? 9.661 19.837 -23.908 1.00 85.00 205 ALA A C 1
ATOM 1633 O O . ALA A 1 205 ? 8.756 19.974 -23.083 1.00 85.00 205 ALA A O 1
ATOM 1634 N N . ILE A 1 206 ? 10.934 19.658 -23.539 1.00 86.06 206 ILE A N 1
ATOM 1635 C CA . ILE A 1 206 ? 11.384 19.592 -22.140 1.00 86.06 206 ILE A CA 1
ATOM 1636 C C . ILE A 1 206 ? 11.094 20.911 -21.415 1.00 86.06 206 ILE A C 1
ATOM 1638 O O . ILE A 1 206 ? 10.588 20.895 -20.291 1.00 86.06 206 ILE A O 1
ATOM 1642 N N . SER A 1 207 ? 11.358 22.056 -22.050 1.00 93.25 207 SER A N 1
ATOM 1643 C CA . SER A 1 207 ? 11.075 23.374 -21.468 1.00 93.25 207 SER A CA 1
ATOM 1644 C C . SER A 1 207 ? 9.582 23.569 -21.184 1.00 93.25 207 SER A C 1
ATOM 1646 O O . SER A 1 207 ? 9.209 24.022 -20.100 1.00 93.25 207 SER A O 1
ATOM 1648 N N . THR A 1 208 ? 8.722 23.176 -22.128 1.00 94.00 208 THR A N 1
ATOM 1649 C CA . THR A 1 208 ? 7.260 23.268 -21.986 1.00 94.00 208 THR A CA 1
ATOM 1650 C C . THR A 1 208 ? 6.755 22.385 -20.844 1.00 94.00 208 THR A C 1
ATOM 1652 O O . THR A 1 208 ? 6.096 22.885 -19.932 1.00 94.00 208 THR A O 1
ATOM 1655 N N . LEU A 1 209 ? 7.154 21.110 -20.819 1.00 92.50 209 LEU A N 1
ATOM 1656 C CA . LEU A 1 209 ? 6.779 20.171 -19.755 1.00 92.50 209 LEU A CA 1
ATOM 1657 C C . LEU A 1 209 ? 7.255 20.637 -18.374 1.00 92.50 209 LEU A C 1
ATOM 1659 O O . LEU A 1 209 ? 6.527 20.532 -17.388 1.00 92.50 209 LEU A O 1
ATOM 1663 N N . THR A 1 210 ? 8.457 21.210 -18.294 1.00 94.62 210 THR A N 1
ATOM 1664 C CA . THR A 1 210 ? 8.993 21.741 -17.032 1.00 94.62 210 THR A CA 1
ATOM 1665 C C . THR A 1 210 ? 8.121 22.877 -16.489 1.00 94.62 210 THR A C 1
ATOM 1667 O O . THR A 1 210 ? 7.828 22.909 -15.292 1.00 94.62 210 THR A O 1
ATOM 1670 N N . LYS A 1 211 ? 7.648 23.782 -17.357 1.00 94.44 211 LYS A N 1
ATOM 1671 C CA . LYS A 1 211 ? 6.732 24.867 -16.964 1.00 94.44 211 LYS A CA 1
ATOM 1672 C C . LYS A 1 211 ? 5.373 24.339 -16.506 1.00 94.44 211 LYS A C 1
ATOM 1674 O O . LYS A 1 211 ? 4.825 24.838 -15.524 1.00 94.44 211 LYS A O 1
ATOM 1679 N N . GLU A 1 212 ? 4.837 23.320 -17.173 1.00 94.50 212 GLU A N 1
ATOM 1680 C CA . GLU A 1 212 ? 3.568 22.696 -16.780 1.00 94.50 212 GLU A CA 1
ATOM 1681 C C . GLU A 1 212 ? 3.650 22.038 -15.399 1.00 94.50 212 GLU A C 1
ATOM 1683 O O . GLU A 1 212 ? 2.759 22.241 -14.568 1.00 94.50 212 GLU A O 1
ATOM 1688 N N . ILE A 1 213 ? 4.744 21.322 -15.117 1.00 92.88 213 ILE A N 1
ATOM 1689 C CA . ILE A 1 213 ? 5.002 20.714 -13.804 1.00 92.88 213 ILE A CA 1
ATOM 1690 C C . ILE A 1 213 ? 5.081 21.792 -12.721 1.00 92.88 213 ILE A C 1
ATOM 1692 O O . ILE A 1 213 ? 4.424 21.669 -11.688 1.00 92.88 213 ILE A O 1
ATOM 1696 N N . GLN A 1 214 ? 5.827 22.874 -12.958 1.00 93.31 214 GLN A N 1
ATOM 1697 C CA . GLN A 1 214 ? 5.914 23.988 -12.008 1.00 93.31 214 GLN A CA 1
ATOM 1698 C C . GLN A 1 214 ? 4.536 24.608 -11.729 1.00 93.31 214 GLN A C 1
ATOM 1700 O O . GLN A 1 214 ? 4.191 24.852 -10.572 1.00 93.31 214 GLN A O 1
ATOM 1705 N N . GLY A 1 215 ? 3.711 24.791 -12.765 1.00 93.69 215 GLY A N 1
ATOM 1706 C CA . GLY A 1 215 ? 2.339 25.279 -12.613 1.00 93.69 215 GLY A CA 1
ATOM 1707 C C . GLY A 1 215 ? 1.436 24.324 -11.824 1.00 93.69 215 GLY A C 1
ATOM 1708 O O . GLY A 1 215 ? 0.623 24.769 -11.013 1.00 93.69 215 GLY A O 1
ATOM 1709 N N . LEU A 1 216 ? 1.576 23.010 -12.020 1.00 92.00 216 LEU A N 1
ATOM 1710 C CA . LEU A 1 216 ? 0.845 22.004 -11.243 1.00 92.00 216 LEU A CA 1
ATOM 1711 C C . LEU A 1 216 ? 1.255 22.010 -9.769 1.00 92.00 216 LEU A C 1
ATOM 1713 O O . LEU A 1 216 ? 0.381 21.945 -8.905 1.00 92.00 216 LEU A O 1
ATOM 1717 N N . VAL A 1 217 ? 2.551 22.140 -9.481 1.00 93.56 217 VAL A N 1
ATOM 1718 C CA . VAL A 1 217 ? 3.062 22.235 -8.107 1.00 93.56 217 VAL A CA 1
ATOM 1719 C C . VAL A 1 217 ? 2.500 23.470 -7.405 1.00 93.56 217 VAL A C 1
ATOM 1721 O O . VAL A 1 217 ? 1.965 23.333 -6.307 1.00 93.56 217 VAL A O 1
ATOM 1724 N N . ALA A 1 218 ? 2.527 24.640 -8.053 1.00 92.12 218 ALA A N 1
ATOM 1725 C CA . ALA A 1 218 ? 1.981 25.878 -7.488 1.00 92.12 218 ALA A CA 1
ATOM 1726 C C . ALA A 1 218 ? 0.473 25.770 -7.179 1.00 92.12 218 ALA A C 1
ATOM 1728 O O . ALA A 1 218 ? 0.016 26.121 -6.089 1.00 92.12 218 ALA A O 1
ATOM 1729 N N . ARG A 1 219 ? -0.313 25.196 -8.100 1.00 92.19 219 ARG A N 1
ATOM 1730 C CA . ARG A 1 219 ? -1.744 24.935 -7.855 1.00 92.19 219 ARG A CA 1
ATOM 1731 C C . ARG A 1 219 ? -1.963 23.935 -6.718 1.00 92.19 219 ARG A C 1
ATOM 1733 O O . ARG A 1 219 ? -2.891 24.101 -5.928 1.00 92.19 219 ARG A O 1
ATOM 1740 N N . GLY A 1 220 ? -1.113 22.914 -6.616 1.00 91.81 220 GLY A N 1
ATOM 1741 C CA . GLY A 1 220 ? -1.147 21.937 -5.529 1.00 91.81 220 GLY A CA 1
ATOM 1742 C C . GLY A 1 220 ? -0.872 22.567 -4.162 1.00 91.81 220 GLY A C 1
ATOM 1743 O O . GLY A 1 220 ? -1.582 22.274 -3.198 1.00 91.81 220 GLY A O 1
ATOM 1744 N N . THR A 1 221 ? 0.103 23.476 -4.073 1.00 91.25 221 THR A N 1
ATOM 1745 C CA . THR A 1 221 ? 0.400 24.204 -2.831 1.00 91.25 221 THR A CA 1
ATOM 1746 C C . THR A 1 221 ? -0.748 25.122 -2.423 1.00 91.25 221 THR A C 1
ATOM 1748 O O . THR A 1 221 ? -1.162 25.091 -1.265 1.00 91.25 221 THR A O 1
ATOM 1751 N N . GLU A 1 222 ? -1.350 25.847 -3.370 1.00 91.25 222 GLU A N 1
ATOM 1752 C CA . GLU A 1 222 ? -2.523 26.684 -3.088 1.00 91.25 222 GLU A CA 1
ATOM 1753 C C . GLU A 1 222 ? -3.727 25.860 -2.613 1.00 91.25 222 GLU A C 1
ATOM 1755 O O . GLU A 1 222 ? -4.415 26.240 -1.662 1.00 91.25 222 GLU A O 1
ATOM 1760 N N . ALA A 1 223 ? -3.994 24.718 -3.253 1.00 90.38 223 ALA A N 1
ATOM 1761 C CA . ALA A 1 223 ? -5.077 23.825 -2.851 1.00 90.38 223 ALA A CA 1
ATOM 1762 C C . ALA A 1 223 ? -4.865 23.290 -1.426 1.00 90.38 223 ALA A C 1
ATOM 1764 O O . ALA A 1 223 ? -5.797 23.303 -0.618 1.00 90.38 223 ALA A O 1
ATOM 1765 N N . LYS A 1 224 ? -3.628 22.901 -1.089 1.00 92.69 224 LYS A N 1
ATOM 1766 C CA . LYS A 1 224 ? -3.254 22.459 0.260 1.00 92.69 224 LYS A CA 1
ATOM 1767 C C . LYS A 1 224 ? -3.489 23.553 1.302 1.00 92.69 224 LYS A C 1
ATOM 1769 O O . LYS A 1 224 ? -4.090 23.284 2.338 1.00 92.69 224 LYS A O 1
ATOM 1774 N N . GLU A 1 225 ? -3.073 24.788 1.035 1.00 91.25 225 GLU A N 1
ATOM 1775 C CA . GLU A 1 225 ? -3.313 25.909 1.952 1.00 91.25 225 GLU A CA 1
ATOM 1776 C C . GLU A 1 225 ? -4.800 26.208 2.153 1.00 91.25 225 GLU A C 1
ATOM 1778 O O . GLU A 1 225 ? -5.220 26.550 3.261 1.00 91.25 225 GLU A O 1
ATOM 1783 N N . ARG A 1 226 ? -5.613 26.088 1.095 1.00 92.31 226 ARG A N 1
ATOM 1784 C CA . ARG A 1 226 ? -7.072 26.241 1.197 1.00 92.31 226 ARG A CA 1
ATOM 1785 C C . ARG A 1 226 ? -7.681 25.155 2.079 1.00 92.31 226 ARG A C 1
ATOM 1787 O O . ARG A 1 226 ? -8.541 25.465 2.899 1.00 92.31 226 ARG A O 1
ATOM 1794 N N . TRP A 1 227 ? -7.229 23.910 1.941 1.00 91.38 227 TRP A N 1
ATOM 1795 C CA . TRP A 1 227 ? -7.682 22.802 2.785 1.00 91.38 227 TRP A CA 1
ATOM 1796 C C . TRP A 1 227 ? -7.297 22.994 4.248 1.00 91.38 227 TRP A C 1
ATOM 1798 O O . TRP A 1 227 ? -8.154 22.832 5.109 1.00 91.38 227 TRP A O 1
ATOM 1808 N N . ILE A 1 228 ? -6.063 23.420 4.531 1.00 90.25 228 ILE A N 1
ATOM 1809 C CA . ILE A 1 228 ? -5.615 23.719 5.901 1.00 90.25 228 ILE A CA 1
ATOM 1810 C C . ILE A 1 228 ? -6.475 24.827 6.518 1.00 90.25 228 ILE A C 1
ATOM 1812 O O . ILE A 1 228 ? -6.982 24.667 7.624 1.00 90.25 228 ILE A O 1
ATOM 1816 N N . ARG A 1 229 ? -6.711 25.922 5.784 1.00 90.56 229 ARG A N 1
ATOM 1817 C CA . ARG A 1 229 ? -7.579 27.012 6.254 1.00 90.56 229 ARG A CA 1
ATOM 1818 C C . ARG A 1 229 ? -9.012 26.551 6.513 1.00 90.56 229 ARG A C 1
ATOM 1820 O O . ARG A 1 229 ? -9.622 26.994 7.479 1.00 90.56 229 ARG A O 1
ATOM 1827 N N . ASN A 1 230 ? -9.563 25.681 5.668 1.00 91.69 230 ASN A N 1
ATOM 1828 C CA . ASN A 1 230 ? -10.897 25.125 5.897 1.00 91.69 230 ASN A CA 1
ATOM 1829 C C . ASN A 1 230 ? -10.935 24.185 7.105 1.00 91.69 230 ASN A C 1
ATOM 1831 O O . ASN A 1 230 ? -11.884 24.263 7.876 1.00 91.69 230 ASN A O 1
ATOM 1835 N N . ALA A 1 231 ? -9.915 23.349 7.301 1.00 88.38 231 ALA A N 1
ATOM 1836 C CA . ALA A 1 231 ? -9.815 22.489 8.477 1.00 88.38 231 ALA A CA 1
ATOM 1837 C C . ALA A 1 231 ? -9.779 23.319 9.770 1.00 88.38 231 ALA A C 1
ATOM 1839 O O . ALA A 1 231 ? -10.586 23.082 10.660 1.00 88.38 231 ALA A O 1
ATOM 1840 N N . GLN A 1 232 ? -8.953 24.369 9.818 1.00 89.69 232 GLN A N 1
ATOM 1841 C CA . GLN A 1 232 ? -8.892 25.295 10.957 1.00 89.69 232 GLN A CA 1
ATOM 1842 C C . GLN A 1 232 ? -10.238 25.979 11.235 1.00 89.69 232 GLN A C 1
ATOM 1844 O O . GLN A 1 232 ? -10.648 26.110 12.384 1.00 89.69 232 GLN A O 1
ATOM 1849 N N . LYS A 1 233 ? -10.959 26.399 10.186 1.00 93.06 233 LYS A N 1
ATOM 1850 C CA . LYS A 1 233 ? -12.311 26.960 10.343 1.00 93.06 233 LYS A CA 1
ATOM 1851 C C . LYS A 1 233 ? -13.289 25.942 10.927 1.00 93.06 233 LYS A C 1
ATOM 1853 O O . LYS A 1 233 ? -14.079 26.305 11.789 1.00 93.06 233 LYS A O 1
ATOM 1858 N N . MET A 1 234 ? -13.239 24.692 10.467 1.00 89.69 234 MET A N 1
ATOM 1859 C CA . MET A 1 234 ? -14.092 23.620 10.985 1.00 89.69 234 MET A CA 1
ATOM 1860 C C . MET A 1 234 ? -13.773 23.286 12.443 1.00 89.69 234 MET A C 1
ATOM 1862 O O . MET A 1 234 ? -14.699 23.083 13.218 1.00 89.69 234 MET A O 1
ATOM 1866 N N . GLU A 1 235 ? -12.496 23.282 12.834 1.00 88.56 235 GLU A N 1
ATOM 1867 C CA . GLU A 1 235 ? -12.080 23.119 14.235 1.00 88.56 235 GLU A CA 1
ATOM 1868 C C . GLU A 1 235 ? -12.619 24.247 15.118 1.00 88.56 235 GLU A C 1
ATOM 1870 O O . GLU A 1 235 ? -13.164 23.985 16.185 1.00 88.56 235 GLU A O 1
ATOM 1875 N N . MET A 1 236 ? -12.539 25.495 14.653 1.00 88.12 236 MET A N 1
ATOM 1876 C CA . MET A 1 236 ? -13.054 26.649 15.394 1.00 88.12 236 MET A CA 1
ATOM 1877 C C . MET A 1 236 ? -14.583 26.601 15.552 1.00 88.12 236 MET A C 1
ATOM 1879 O O . MET A 1 236 ? -15.103 26.913 16.618 1.00 88.12 236 MET A O 1
ATOM 1883 N N . ILE A 1 237 ? -15.303 26.159 14.513 1.00 88.81 237 ILE A N 1
ATOM 1884 C CA . ILE A 1 237 ? -16.753 25.913 14.580 1.00 88.81 237 ILE A CA 1
ATOM 1885 C C . ILE A 1 237 ? -17.066 24.777 15.563 1.00 88.81 237 ILE A C 1
ATOM 1887 O O . ILE A 1 237 ? -18.002 24.895 16.349 1.00 88.81 237 ILE A O 1
ATOM 1891 N N . HIS A 1 238 ? -16.284 23.695 15.547 1.00 84.88 238 HIS A N 1
ATOM 1892 C CA . HIS A 1 238 ? -16.438 22.587 16.490 1.00 84.88 238 HIS A CA 1
ATOM 1893 C C . HIS A 1 238 ? -16.221 23.018 17.943 1.00 84.88 238 HIS A C 1
ATOM 1895 O O . HIS A 1 238 ? -16.984 22.591 18.804 1.00 84.88 238 HIS A O 1
ATOM 1901 N N . ALA A 1 239 ? -15.224 23.867 18.204 1.00 86.06 239 ALA A N 1
ATOM 1902 C CA . ALA A 1 239 ? -14.947 24.394 19.536 1.00 86.06 239 ALA A CA 1
ATOM 1903 C C . ALA A 1 239 ? -16.104 25.261 20.061 1.00 86.06 239 ALA A C 1
ATOM 1905 O O . ALA A 1 239 ? -16.563 25.045 21.177 1.00 86.06 239 ALA A O 1
ATOM 1906 N N . LEU A 1 240 ? -16.638 26.166 19.230 1.00 83.12 240 LEU A N 1
ATOM 1907 C CA . LEU A 1 240 ? -17.793 26.999 19.596 1.00 83.12 240 LEU A CA 1
ATOM 1908 C C . LEU A 1 240 ? -19.054 26.161 19.863 1.00 83.12 240 LEU A C 1
ATOM 1910 O O . LEU A 1 240 ? -19.760 26.398 20.835 1.00 83.12 240 LEU A O 1
ATOM 1914 N N . LEU A 1 241 ? -19.312 25.138 19.041 1.00 80.88 241 LEU A N 1
ATOM 1915 C CA . LEU A 1 241 ? -20.434 24.214 19.252 1.00 80.88 241 LEU A CA 1
ATOM 1916 C C . LEU A 1 241 ? -20.284 23.362 20.523 1.00 80.88 241 LEU A C 1
ATOM 1918 O O . LEU A 1 241 ? -21.290 22.911 21.062 1.00 80.88 241 LEU A O 1
ATOM 1922 N N . GLN A 1 242 ? -19.058 23.096 20.982 1.00 76.31 242 GLN A N 1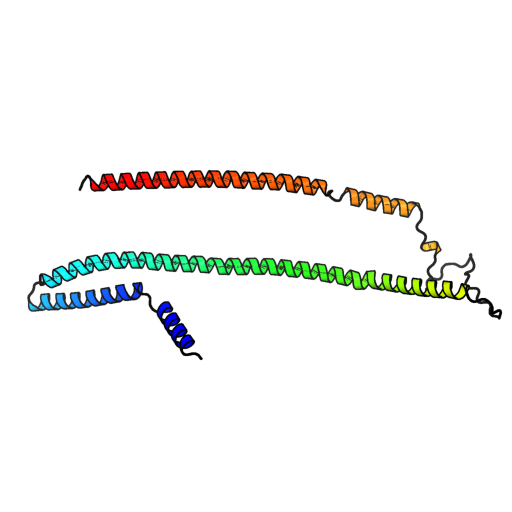
ATOM 1923 C CA . GLN A 1 242 ? -18.824 22.412 22.256 1.00 76.31 242 GLN A CA 1
ATOM 1924 C C . GLN A 1 242 ? -19.029 23.347 23.452 1.00 76.31 242 GLN A C 1
ATOM 1926 O O . GLN A 1 242 ? -19.654 22.920 24.418 1.00 76.31 242 GLN A O 1
ATOM 1931 N N . GLU A 1 243 ? -18.579 24.604 23.378 1.00 69.31 243 GLU A N 1
ATOM 1932 C CA 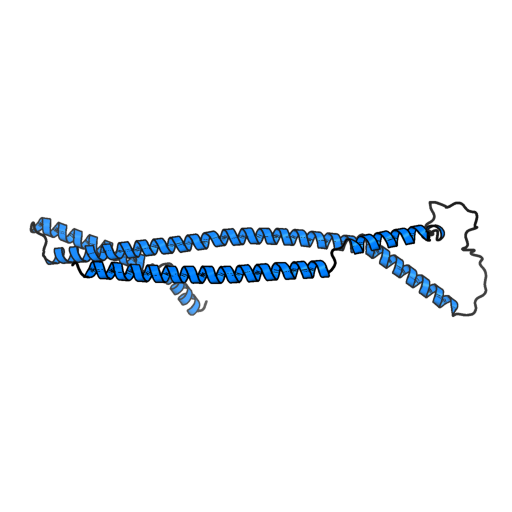. GLU A 1 243 ? -18.811 25.601 24.437 1.00 69.31 243 GLU A CA 1
ATOM 1933 C C . GLU A 1 243 ? -20.305 25.922 24.622 1.00 69.31 243 GLU A C 1
ATOM 1935 O O . GLU A 1 243 ? -20.781 25.951 25.755 1.00 69.31 243 GLU A O 1
ATOM 1940 N N . ASP A 1 244 ? -21.080 26.068 23.539 1.00 60.59 244 ASP A N 1
ATOM 1941 C CA . ASP A 1 244 ? -22.528 26.338 23.626 1.00 60.59 244 ASP A CA 1
ATOM 1942 C C . ASP A 1 244 ? -23.327 25.171 24.250 1.00 60.59 244 ASP A C 1
ATOM 1944 O O . ASP A 1 244 ? -24.397 25.386 24.816 1.00 60.59 244 ASP A O 1
ATOM 1948 N N . MET A 1 245 ? -22.814 23.934 24.199 1.00 58.59 245 MET A N 1
ATOM 1949 C CA . MET A 1 245 ? -23.442 22.779 24.863 1.00 58.59 245 MET A CA 1
ATOM 1950 C C . MET A 1 245 ? -23.099 22.657 26.355 1.00 58.59 245 MET A C 1
ATOM 1952 O O . MET A 1 245 ? -23.794 21.933 27.066 1.00 58.59 245 MET A O 1
ATOM 1956 N N . GLU A 1 246 ? -22.050 23.327 26.837 1.00 55.38 246 GLU A N 1
ATOM 1957 C CA . GLU A 1 246 ? -21.657 23.310 28.255 1.00 55.38 246 GLU A CA 1
ATOM 1958 C C . GLU A 1 246 ? -22.315 24.435 29.078 1.00 55.38 246 GLU A C 1
ATOM 1960 O O . GLU A 1 246 ? -22.287 24.378 30.304 1.00 55.38 246 GLU A O 1
ATOM 1965 N N . ILE A 1 247 ? -22.934 25.435 28.435 1.00 55.12 247 ILE A N 1
ATOM 1966 C CA . ILE A 1 247 ? -23.556 26.593 29.110 1.00 55.12 247 ILE A CA 1
ATOM 1967 C C . ILE A 1 247 ? -25.046 26.365 29.451 1.00 55.12 247 ILE A C 1
ATOM 1969 O O . ILE A 1 247 ? -25.567 27.023 30.350 1.00 55.12 247 ILE A O 1
ATOM 1973 N N . ASP A 1 248 ? -25.718 25.405 28.806 1.00 48.72 248 ASP A N 1
ATOM 1974 C CA . ASP A 1 248 ? -27.151 25.095 29.005 1.00 48.72 248 ASP A CA 1
ATOM 1975 C C . ASP A 1 248 ? -27.420 23.849 29.893 1.00 48.72 248 ASP A C 1
ATOM 1977 O O . ASP A 1 248 ? -28.534 23.311 29.902 1.00 48.72 248 ASP A O 1
ATOM 1981 N N . GLY A 1 249 ? -26.419 23.376 30.651 1.00 43.00 249 GLY A N 1
ATOM 1982 C CA . GLY A 1 249 ? -26.530 22.278 31.632 1.00 43.00 249 GLY A CA 1
ATOM 1983 C C . GLY A 1 249 ? -26.271 22.724 33.065 1.00 43.00 249 GLY A C 1
ATOM 1984 O O . GLY A 1 249 ? -27.009 22.252 33.962 1.00 43.00 249 GLY A O 1
#

Foldseek 3Di:
DDPVVVVVVVVVVCVVPCPVLVVLVVVLVVLVVVLVVVQVVCCVPPVDDDVVSVVSVVVSVVVVVVSVVVVVVVVVVVVVVVVVVVVVVVVVVVVVVVVVVVVVVVVVVVVVVVVCCVPPVVVVVVVVVVVVVVVVVVVVVVPDDDDDDDDDPPPDDDPPDDDDPPDPDDDVVVVDDDPVNVVVVVVVVVVVVVVPDDVVNVVVVVVVVVVVVVVVVVVVVVVVVVVVVVVVVVVVVVVVVVVVVVVVD

Sequence (249 aa):
MSQQEIIDLAVASYLKTNDNTARQYLKLRQEALEVSQQVRKEVAEAGCVTPETAFKLKKLKFENAKSSLVYEAYIASLTAQLKENGDGKGYISAKLNERYEDLVSKKRQKDEATDKLRSEHKPVIEKMRVLALKFEAGVSVRRSGYSRDRNDIRVYGRRDSAPDDVSTLLDYASAVFSRDELEQQLADVESKLASLKTIRDYEAAISTLTKEIQGLVARGTEAKERWIRNAQKMEMIHALLQEDMEIDG

Organism: NCBI:txid27326

Secondary structure (DSSP, 8-state):
--HHHHHHHHHHHHHHH--HHHHHHHHHHHHHHHHHHHHHHHHHHHSS--HHHHHHHHHHHHHHHHHHHHHHHHHHHHHHHHHHHHHHHHHHHHHHHHHHHHHHHHHHHHHHHHHHIIIIIHHHHHHHHHHHHHHHHHHHHTT---------------TTPPP-TT--S--TTSSS--HHHHHHHHHHHHHHHHHS--HHHHHHHHHHHHHHHHHHHHHHHHHHHHHHHHHHHHHHHHHHHHHHHHS--